Protein AF-A0AAV1I401-F1 (afdb_monomer_lite)

Organism: NCBI:txid1274662

Foldseek 3Di:
DDDDDDDPPPDDPPPPPPVVQPCLPPPQPDQLLRVLQVLCVVQDDGKDWDKDWDDDDPDQTKIKIKIWTFFDCQPVRDGDTDIFIAMDNDPVVRVSVRSVVVVVVCVVSVVDPPNPPPDPPPPDPPQDPVNVVVVVVVVVVVVVVVVVVVPDDDDDDDDDDDDDDDDDDDDDDPPPPPPPPCVPDDPVVNVVVVVVVVVVVVVVVVVVVVVVVVVVVVVCVVVVVD

Sequence (226 aa):
MIPGKATVKRKSPEAASMSRWGQTHRWGAKSNKSMLHEWHQVNGGTPIFVIEDGPPPPASPKFTCHLTIPALDTPHGGYEQISFTAVARAKKAAEHAAAEKALDFLTARGLLPPVVPSSPPTQGPNVSLEEVRLLQQRLRTLTCQLAAGGASRDGSPSANGDLDAPTNGHASMSEEDSDPDVAALGEEDLRKELLKARETNARLRKELHLEQQRRQIAVGALIGSS

Secondary structure (DSSP, 8-state):
-------------TTSSGGGG--TTSSTTS-HHHHHHHHHHHHS---EEEEEEPPPTTSPP-EEEEEEEEEEE-TTS-EEEEEEEEEESSHHHHHHHHHHHHHHHHHHTTSS----------------HHHHHHHHHHHHHHHHHHHHTTS--------------------------S---TTS--HHHHHHHHHHHHHHHHHHHHHHHHHHHHHHHHHHHHHTT-

pLDDT: mean 70.85, std 20.25, range [31.27, 95.69]

InterPro domains:
  IPR014720 Double-stranded RNA-binding domain [PF00035] (33-104)
  IPR014720 Double-stranded RNA-binding domain [PS50137] (31-108)
  IPR014720 Double-stranded RNA-binding domain [SM00358] (32-107)

Structure (mmCIF, N/CA/C/O backbone):
data_AF-A0AAV1I401-F1
#
_entry.id   AF-A0AAV1I401-F1
#
loop_
_atom_site.group_PDB
_atom_site.id
_atom_site.type_symbol
_atom_site.label_atom_id
_atom_site.label_alt_id
_atom_site.label_comp_id
_atom_site.label_asym_id
_atom_site.label_entity_id
_atom_site.label_seq_id
_atom_site.pdbx_PDB_ins_code
_atom_site.Cartn_x
_atom_site.Cartn_y
_atom_site.Cartn_z
_atom_site.occupancy
_atom_site.B_iso_or_equiv
_atom_site.auth_seq_id
_atom_site.auth_comp_id
_atom_site.auth_asym_id
_atom_site.auth_atom_id
_atom_site.pdbx_PDB_model_num
ATOM 1 N N . MET A 1 1 ? -41.319 -43.734 9.241 1.00 39.09 1 MET A N 1
ATOM 2 C CA . MET A 1 1 ? -39.876 -43.432 9.366 1.00 39.09 1 MET A CA 1
ATOM 3 C C . MET A 1 1 ? -39.538 -42.349 8.355 1.00 39.09 1 MET A C 1
ATOM 5 O O . MET A 1 1 ? -39.621 -42.611 7.166 1.00 39.09 1 MET A O 1
ATOM 9 N N . ILE A 1 2 ? -39.263 -41.128 8.813 1.00 41.34 2 ILE A N 1
ATOM 10 C CA . ILE A 1 2 ? -38.884 -39.984 7.969 1.00 41.34 2 ILE A CA 1
ATOM 11 C C . ILE A 1 2 ? -37.594 -39.425 8.585 1.00 41.34 2 ILE A C 1
ATOM 13 O O . ILE A 1 2 ? -37.621 -39.100 9.774 1.00 41.34 2 ILE A O 1
ATOM 17 N N . PRO A 1 3 ? -36.463 -39.362 7.862 1.00 49.00 3 PRO A N 1
ATOM 18 C CA . PRO A 1 3 ? -35.220 -38.862 8.435 1.00 49.00 3 PRO A CA 1
ATOM 19 C C . PRO A 1 3 ? -35.271 -37.337 8.604 1.00 49.00 3 PRO A C 1
ATOM 21 O O . PRO A 1 3 ? -35.714 -36.601 7.719 1.00 49.00 3 PRO A O 1
ATOM 24 N N . GLY A 1 4 ? -34.839 -36.879 9.781 1.00 41.69 4 GLY A N 1
ATOM 25 C CA . GLY A 1 4 ? -34.864 -35.484 10.207 1.00 41.69 4 GLY A CA 1
ATOM 26 C C . GLY A 1 4 ? -33.942 -34.582 9.386 1.00 41.69 4 GLY A C 1
ATOM 27 O O . GLY A 1 4 ? -32.788 -34.912 9.117 1.00 41.69 4 GLY A O 1
ATOM 28 N N . LYS A 1 5 ? -34.455 -33.404 9.018 1.00 43.88 5 LYS A N 1
ATOM 29 C CA . LYS A 1 5 ? -33.678 -32.318 8.414 1.00 43.88 5 LYS A CA 1
ATOM 30 C C . LYS A 1 5 ? -32.787 -31.679 9.481 1.00 43.88 5 LYS A C 1
ATOM 32 O O . LYS A 1 5 ? -33.282 -31.016 10.388 1.00 43.88 5 LYS A O 1
ATOM 37 N N . ALA A 1 6 ? -31.476 -31.865 9.356 1.00 46.59 6 ALA A N 1
ATOM 38 C CA . ALA A 1 6 ? -30.482 -31.141 10.136 1.00 46.59 6 ALA A CA 1
ATOM 39 C C . ALA A 1 6 ? -30.370 -29.698 9.619 1.00 46.59 6 ALA A C 1
ATOM 41 O O . ALA A 1 6 ? -29.870 -29.444 8.522 1.00 46.59 6 ALA A O 1
ATOM 42 N N . THR A 1 7 ? -30.845 -28.741 10.410 1.00 45.94 7 THR A N 1
ATOM 43 C CA . THR A 1 7 ? -30.678 -27.311 10.145 1.00 45.94 7 THR A CA 1
ATOM 44 C C . THR A 1 7 ? -29.235 -26.916 10.459 1.00 45.94 7 THR A C 1
ATOM 46 O O . THR A 1 7 ? -28.883 -26.648 11.607 1.00 45.94 7 THR A O 1
ATOM 49 N N . VAL A 1 8 ? -28.375 -26.890 9.437 1.00 47.09 8 VAL A N 1
ATOM 50 C CA . VAL A 1 8 ? -27.009 -26.358 9.546 1.00 47.09 8 VAL A CA 1
ATOM 51 C C . VAL A 1 8 ? -27.096 -24.839 9.666 1.00 47.09 8 VAL A C 1
ATOM 53 O O . VAL A 1 8 ? -27.252 -24.116 8.683 1.00 47.09 8 VAL A O 1
ATOM 56 N N . LYS A 1 9 ? -27.013 -24.355 10.905 1.00 43.59 9 LYS A N 1
ATOM 57 C CA . LYS A 1 9 ? -26.913 -22.936 11.247 1.00 43.59 9 LYS A CA 1
ATOM 58 C C . LYS A 1 9 ? -25.537 -22.438 10.785 1.00 43.59 9 LYS A C 1
ATOM 60 O O . LYS A 1 9 ? -24.559 -22.529 11.523 1.00 43.59 9 LYS A O 1
ATOM 65 N N . ARG A 1 10 ? -25.438 -21.978 9.530 1.00 47.34 10 ARG A N 1
ATOM 66 C CA . ARG A 1 10 ? -24.229 -21.331 9.000 1.00 47.34 10 ARG A CA 1
ATOM 67 C C . ARG A 1 10 ? -23.992 -20.058 9.805 1.00 47.34 10 ARG A C 1
ATOM 69 O O . ARG A 1 10 ? -24.755 -19.100 9.725 1.00 47.34 10 ARG A O 1
ATOM 76 N N . LYS A 1 11 ? -22.967 -20.098 10.649 1.00 41.81 11 LYS A N 1
ATOM 77 C CA . LYS A 1 11 ? -22.493 -18.966 11.436 1.00 41.81 11 LYS A CA 1
ATOM 78 C C . LYS A 1 11 ? -21.816 -18.006 10.454 1.00 41.81 11 LYS A C 1
ATOM 80 O O . LYS A 1 11 ? -20.762 -18.340 9.922 1.00 41.81 11 LYS A O 1
ATOM 85 N N . SER A 1 12 ? -22.469 -16.883 10.155 1.00 44.62 12 SER A N 1
ATOM 86 C CA . SER A 1 12 ? -21.930 -15.849 9.265 1.00 44.62 12 SER A CA 1
ATOM 87 C C . SER A 1 12 ? -20.587 -15.340 9.822 1.00 44.62 12 SER A C 1
ATOM 89 O O . SER A 1 12 ? -20.552 -14.951 10.993 1.00 44.62 12 SER A O 1
ATOM 91 N N . PRO A 1 13 ? -19.479 -15.352 9.055 1.00 44.91 13 PRO A N 1
ATOM 92 C CA . PRO A 1 13 ? -18.177 -14.848 9.509 1.00 44.91 13 PRO A CA 1
ATOM 93 C C . PRO A 1 13 ? -18.028 -13.316 9.375 1.00 44.91 13 PRO A C 1
ATOM 95 O O . PRO A 1 13 ? -16.940 -12.774 9.557 1.00 44.91 13 PRO A O 1
ATOM 98 N N . GLU A 1 14 ? -19.117 -12.605 9.088 1.00 42.94 14 GLU A N 1
ATOM 99 C CA . GLU A 1 14 ? -19.124 -11.232 8.564 1.00 42.94 14 GLU A CA 1
ATOM 100 C C . GLU A 1 14 ? -18.600 -10.152 9.531 1.00 42.94 14 GLU A C 1
ATOM 102 O O . GLU A 1 14 ? -18.138 -9.102 9.099 1.00 42.94 14 GLU A O 1
ATOM 107 N N . ALA A 1 15 ? -18.579 -10.407 10.841 1.00 38.22 15 ALA A N 1
ATOM 108 C CA . ALA A 1 15 ? -18.190 -9.391 11.825 1.00 38.22 15 ALA A CA 1
ATOM 109 C C . ALA A 1 15 ? -16.703 -9.420 12.237 1.00 38.22 15 ALA A C 1
ATOM 111 O O . ALA A 1 15 ? -16.246 -8.510 12.925 1.00 38.22 15 ALA A O 1
ATOM 112 N N . ALA A 1 16 ? -15.926 -10.438 11.846 1.00 40.41 16 ALA A N 1
ATOM 113 C CA . ALA A 1 16 ? -14.551 -10.609 12.341 1.00 40.41 16 ALA A CA 1
ATOM 114 C C . ALA A 1 16 ? -13.459 -10.007 11.432 1.00 40.41 16 ALA A C 1
ATOM 116 O O . ALA A 1 16 ? -12.313 -9.874 11.865 1.00 40.41 16 ALA A O 1
ATOM 117 N N . SER A 1 17 ? -13.784 -9.636 10.188 1.00 45.16 17 SER A N 1
ATOM 118 C CA . SER A 1 17 ? -12.782 -9.169 9.213 1.00 45.16 17 SER A CA 1
ATOM 119 C C . SER A 1 17 ? -12.458 -7.671 9.333 1.00 45.16 17 SER A C 1
ATOM 121 O O . SER A 1 17 ? -11.317 -7.259 9.126 1.00 45.16 17 SER A O 1
ATOM 123 N N . MET A 1 18 ? -13.415 -6.838 9.764 1.00 40.12 18 MET A N 1
ATOM 124 C CA . MET A 1 18 ? -13.215 -5.379 9.810 1.00 40.12 18 MET A CA 1
ATOM 125 C C . MET A 1 18 ? -12.312 -4.910 10.964 1.00 40.12 18 MET A C 1
ATOM 127 O O . MET A 1 18 ? -11.678 -3.864 10.857 1.00 40.12 18 MET A O 1
ATOM 131 N N . SER A 1 19 ? -12.175 -5.682 12.048 1.00 44.72 19 SER A N 1
ATOM 132 C CA . SER A 1 19 ? -11.374 -5.275 13.219 1.00 44.72 19 SER A CA 1
ATOM 133 C C . SER A 1 19 ? -9.874 -5.574 13.106 1.00 44.72 19 SER A C 1
ATOM 135 O O . SER A 1 19 ? -9.102 -5.116 13.947 1.00 44.72 19 SER A O 1
ATOM 137 N N . ARG A 1 20 ? -9.424 -6.316 12.083 1.00 46.91 20 ARG A N 1
ATOM 138 C CA . ARG A 1 20 ? -7.997 -6.665 11.927 1.00 46.91 20 ARG A CA 1
ATOM 139 C C . ARG A 1 20 ? -7.161 -5.529 11.315 1.00 46.91 20 ARG A C 1
ATOM 141 O O . ARG A 1 20 ? -5.941 -5.534 11.445 1.00 46.91 20 ARG A O 1
ATOM 148 N N . TRP A 1 21 ? -7.806 -4.520 10.726 1.00 48.22 21 TRP A N 1
ATOM 149 C CA . TRP A 1 21 ? -7.144 -3.410 10.026 1.00 48.22 21 TRP A CA 1
ATOM 150 C C . TRP A 1 21 ? -7.003 -2.125 10.856 1.00 48.22 21 TRP A C 1
ATOM 152 O O . TRP A 1 21 ? -6.587 -1.099 10.328 1.00 48.22 21 TRP A O 1
ATOM 162 N N . GLY A 1 22 ? -7.242 -2.175 12.174 1.00 43.41 22 GLY A N 1
ATOM 163 C CA . GLY A 1 22 ? -6.979 -1.063 13.107 1.00 43.41 22 GLY A CA 1
ATOM 164 C C . GLY A 1 22 ? -5.499 -0.651 13.242 1.00 43.41 22 GLY A C 1
ATOM 165 O O . GLY A 1 22 ? -5.152 0.137 14.116 1.00 43.41 22 GLY A O 1
ATOM 166 N N . GLN A 1 23 ? -4.611 -1.172 12.390 1.00 44.69 23 GLN A N 1
ATOM 167 C CA . GLN A 1 23 ? -3.195 -0.820 12.285 1.00 44.69 23 GLN A CA 1
ATOM 168 C C . GLN A 1 23 ? -2.949 0.072 11.055 1.00 44.69 23 GLN A C 1
ATOM 170 O O . GLN A 1 23 ? -2.141 -0.220 10.173 1.00 44.69 23 GLN A O 1
ATOM 175 N N . THR A 1 24 ? -3.635 1.211 11.016 1.00 46.91 24 THR A N 1
ATOM 176 C CA . THR A 1 24 ? -3.549 2.239 9.962 1.00 46.91 24 THR A CA 1
ATOM 177 C C . THR A 1 24 ? -2.187 2.948 9.868 1.00 46.91 24 THR A C 1
ATOM 179 O O . THR A 1 24 ? -1.990 3.782 8.994 1.00 46.91 24 THR A O 1
ATOM 182 N N . HIS A 1 25 ? -1.199 2.591 10.696 1.00 46.12 25 HIS A N 1
ATOM 183 C CA . HIS A 1 25 ? 0.128 3.223 10.700 1.00 46.12 25 HIS A CA 1
ATOM 184 C C . HIS A 1 25 ? 1.232 2.459 9.947 1.00 46.12 25 HIS A C 1
ATOM 186 O O . HIS A 1 25 ? 2.354 2.950 9.870 1.00 46.12 25 HIS A O 1
ATOM 192 N N . ARG A 1 26 ? 0.968 1.273 9.377 1.00 53.00 26 ARG A N 1
ATOM 193 C CA . ARG A 1 26 ? 2.039 0.422 8.801 1.00 53.00 26 ARG A CA 1
ATOM 194 C C . ARG A 1 26 ? 2.272 0.541 7.290 1.00 53.00 26 ARG A C 1
ATOM 196 O O . ARG A 1 26 ? 3.128 -0.169 6.766 1.00 53.00 26 ARG A O 1
ATOM 203 N N . TRP A 1 27 ? 1.518 1.390 6.598 1.00 57.81 27 TRP A N 1
ATOM 204 C CA . TRP A 1 27 ? 1.414 1.365 5.131 1.00 57.81 27 TRP A CA 1
ATOM 205 C C . TRP A 1 27 ? 2.283 2.429 4.452 1.00 57.81 27 TRP A C 1
ATOM 207 O O . TRP A 1 27 ? 2.776 2.189 3.357 1.00 57.81 27 TRP A O 1
ATOM 217 N N . GLY A 1 28 ? 2.565 3.548 5.130 1.00 58.66 28 GLY A N 1
ATOM 218 C CA . GLY A 1 28 ? 3.275 4.695 4.544 1.00 58.66 28 GLY A CA 1
ATOM 219 C C . GLY A 1 28 ? 4.735 4.451 4.131 1.00 58.66 28 GLY A C 1
ATOM 220 O O . GLY A 1 28 ? 5.292 5.265 3.407 1.00 58.66 28 GLY A O 1
ATOM 221 N N . ALA A 1 29 ? 5.356 3.344 4.555 1.00 66.19 29 ALA A N 1
ATOM 222 C CA . ALA A 1 29 ? 6.748 3.010 4.222 1.00 66.19 29 ALA A CA 1
ATOM 223 C C . ALA A 1 29 ? 6.901 1.793 3.285 1.00 66.19 29 ALA A C 1
ATOM 225 O O . ALA A 1 29 ? 8.022 1.414 2.946 1.00 66.19 29 ALA A O 1
ATOM 226 N N . LYS A 1 30 ? 5.802 1.137 2.890 1.00 80.31 30 LYS A N 1
ATOM 227 C CA . LYS A 1 30 ? 5.841 -0.083 2.067 1.00 80.31 30 LYS A CA 1
ATOM 228 C C . LYS A 1 30 ? 5.663 0.270 0.594 1.00 80.31 30 LYS A C 1
ATOM 230 O O . LYS A 1 30 ? 4.903 1.166 0.253 1.00 80.31 30 LYS A O 1
ATOM 235 N N . SER A 1 31 ? 6.340 -0.462 -0.291 1.00 86.69 31 SER A N 1
ATOM 236 C CA . SER A 1 31 ? 6.078 -0.347 -1.729 1.00 86.69 31 SER A CA 1
ATOM 237 C C . SER A 1 31 ? 4.669 -0.847 -2.062 1.00 86.69 31 SER A C 1
ATOM 239 O O . SER A 1 31 ? 4.195 -1.799 -1.435 1.00 86.69 31 SER A O 1
ATOM 241 N N . ASN A 1 32 ? 4.038 -0.279 -3.097 1.00 87.81 32 ASN A N 1
ATOM 242 C CA . ASN A 1 32 ? 2.700 -0.688 -3.556 1.00 87.81 32 ASN A CA 1
ATOM 243 C C . ASN A 1 32 ? 2.614 -2.201 -3.817 1.00 87.81 32 ASN A C 1
ATOM 245 O O . ASN A 1 32 ? 1.632 -2.856 -3.484 1.00 87.81 32 ASN A O 1
ATOM 249 N N . LYS A 1 33 ? 3.693 -2.795 -4.338 1.00 89.31 33 LYS A N 1
ATOM 250 C CA . LYS A 1 33 ? 3.800 -4.245 -4.534 1.00 89.31 33 LYS A CA 1
ATOM 251 C C . LYS A 1 33 ? 3.752 -5.021 -3.212 1.00 89.31 33 LYS A C 1
ATOM 253 O O . LYS A 1 33 ? 3.005 -5.986 -3.101 1.00 89.31 33 LYS A O 1
ATOM 258 N N . SER A 1 34 ? 4.545 -4.610 -2.221 1.00 89.31 34 SER A N 1
ATOM 259 C CA . SER A 1 34 ? 4.586 -5.263 -0.901 1.00 89.31 34 SER A CA 1
ATOM 260 C C . SER A 1 34 ? 3.224 -5.193 -0.210 1.00 89.31 34 SER A C 1
ATOM 262 O O . SER A 1 34 ? 2.714 -6.192 0.290 1.00 89.31 34 SER A O 1
ATOM 264 N N . MET A 1 35 ? 2.598 -4.022 -0.292 1.00 88.50 35 MET A N 1
ATOM 265 C CA . MET A 1 35 ? 1.263 -3.747 0.218 1.00 88.50 35 MET A CA 1
ATOM 266 C C . MET A 1 35 ? 0.195 -4.664 -0.397 1.00 88.50 35 MET A C 1
ATOM 268 O O . MET A 1 35 ? -0.600 -5.269 0.321 1.00 88.50 35 MET A O 1
ATOM 272 N N . LEU A 1 36 ? 0.218 -4.821 -1.724 1.00 90.19 36 LEU A N 1
ATOM 273 C CA . LEU A 1 36 ? -0.693 -5.704 -2.449 1.00 90.19 36 LEU A CA 1
ATOM 274 C C . LEU A 1 36 ? -0.512 -7.177 -2.034 1.00 90.19 36 LEU A C 1
ATOM 276 O O . LEU A 1 36 ? -1.492 -7.885 -1.806 1.00 90.19 36 LEU A O 1
ATOM 280 N N . HIS A 1 37 ? 0.735 -7.642 -1.908 1.00 90.38 37 HIS A N 1
ATOM 281 C CA . HIS A 1 37 ? 1.026 -9.011 -1.475 1.00 90.38 37 HIS A CA 1
ATOM 282 C C . HIS A 1 37 ? 0.560 -9.284 -0.043 1.00 90.38 37 HIS A C 1
ATOM 284 O O . HIS A 1 37 ? -0.036 -10.329 0.203 1.00 90.38 37 HIS A O 1
ATOM 290 N N . GLU A 1 38 ? 0.795 -8.359 0.888 1.00 89.81 38 GLU A N 1
ATOM 291 C CA . GLU A 1 38 ? 0.345 -8.484 2.278 1.00 89.81 38 GLU A CA 1
ATOM 292 C C . GLU A 1 38 ? -1.181 -8.556 2.367 1.00 89.81 38 GLU A C 1
ATOM 294 O O . GLU A 1 38 ? -1.723 -9.405 3.075 1.00 89.81 38 GLU A O 1
ATOM 299 N N . TRP A 1 39 ? -1.886 -7.724 1.598 1.00 87.69 39 TRP A N 1
ATOM 300 C CA . TRP A 1 39 ? -3.343 -7.767 1.550 1.00 87.69 39 TRP A CA 1
ATOM 301 C C . TRP A 1 39 ? -3.863 -9.118 1.034 1.00 87.69 39 TRP A C 1
ATOM 303 O O . TRP A 1 39 ? -4.769 -9.702 1.631 1.00 87.69 39 TRP A O 1
ATOM 313 N N . HIS A 1 40 ? -3.252 -9.668 -0.017 1.00 88.25 40 HIS A N 1
ATOM 314 C CA . HIS A 1 40 ? -3.608 -10.993 -0.535 1.00 88.25 40 HIS A CA 1
ATOM 315 C C . HIS A 1 40 ? -3.210 -12.148 0.384 1.00 88.25 40 HIS A C 1
ATOM 317 O O . HIS A 1 40 ? -3.918 -13.148 0.448 1.00 88.25 40 HIS A O 1
ATOM 323 N N . GLN A 1 41 ? -2.125 -12.014 1.145 1.00 88.19 41 GLN A N 1
ATOM 324 C CA . GLN A 1 41 ? -1.735 -13.014 2.136 1.00 88.19 41 GLN A CA 1
ATOM 325 C C . GLN A 1 41 ? -2.800 -13.169 3.232 1.00 88.19 41 GLN A C 1
ATOM 327 O O . GLN A 1 41 ? -2.989 -14.266 3.755 1.00 88.19 41 GLN A O 1
ATOM 332 N N . VAL A 1 42 ? -3.511 -12.086 3.562 1.00 85.25 42 VAL A N 1
ATOM 333 C CA . VAL A 1 42 ? -4.595 -12.092 4.554 1.00 85.25 42 VAL A CA 1
ATOM 334 C C . VAL A 1 42 ? -5.923 -12.561 3.954 1.00 85.25 42 VAL A C 1
ATOM 336 O O . VAL A 1 42 ? -6.628 -13.337 4.595 1.00 85.25 42 VAL A O 1
ATOM 339 N N . ASN A 1 43 ? -6.268 -12.105 2.747 1.00 81.25 43 ASN A N 1
ATOM 340 C CA . ASN A 1 43 ? -7.578 -12.367 2.130 1.00 81.25 43 ASN A CA 1
ATOM 341 C C . ASN A 1 43 ? -7.618 -13.618 1.240 1.00 81.25 43 ASN A C 1
ATOM 343 O O . ASN A 1 43 ? -8.681 -14.012 0.767 1.00 81.25 43 ASN A O 1
ATOM 347 N N . GLY A 1 44 ? -6.471 -14.261 1.037 1.00 80.50 44 GLY A N 1
ATOM 348 C CA . GLY A 1 44 ? -6.326 -15.392 0.139 1.00 80.50 44 GLY A CA 1
ATOM 349 C C . GLY A 1 44 ? -6.005 -14.968 -1.295 1.00 80.50 44 GLY A C 1
ATOM 350 O O . GLY A 1 44 ? -6.331 -13.875 -1.769 1.00 80.50 44 GLY A O 1
ATOM 351 N N . GLY A 1 45 ? -5.337 -15.881 -1.996 1.00 84.94 45 GLY A N 1
ATOM 352 C CA . GLY A 1 45 ? -4.880 -15.683 -3.365 1.00 84.94 45 GLY A CA 1
ATOM 353 C C . GLY A 1 45 ? -3.447 -15.164 -3.468 1.00 84.94 45 GLY A C 1
ATOM 354 O O . GLY A 1 45 ? -2.785 -14.832 -2.487 1.00 84.94 45 GLY A O 1
ATOM 355 N N . THR A 1 46 ? -2.929 -15.143 -4.691 1.00 88.81 46 THR A N 1
ATOM 356 C CA . THR A 1 46 ? -1.606 -14.603 -4.999 1.00 88.81 46 THR A CA 1
ATOM 357 C C . THR A 1 46 ? -1.723 -13.736 -6.246 1.00 88.81 46 THR A C 1
ATOM 359 O O . THR A 1 46 ? -2.179 -14.241 -7.273 1.00 88.81 46 THR A O 1
ATOM 362 N N . PRO A 1 47 ? -1.352 -12.447 -6.177 1.00 92.00 47 PRO A N 1
ATOM 363 C CA . PRO A 1 47 ? -1.353 -11.592 -7.352 1.00 92.00 47 PRO A CA 1
ATOM 364 C C . PRO A 1 47 ? -0.281 -12.078 -8.332 1.00 92.00 47 PRO A C 1
ATOM 366 O O . PRO A 1 47 ? 0.866 -12.315 -7.945 1.00 92.00 47 PRO A O 1
ATOM 369 N N . ILE A 1 48 ? -0.657 -12.232 -9.600 1.00 93.81 48 ILE A N 1
ATOM 370 C CA . ILE A 1 48 ? 0.233 -12.711 -10.663 1.00 93.81 48 ILE A CA 1
ATOM 371 C C . ILE A 1 48 ? 0.642 -11.518 -11.518 1.00 93.81 48 ILE A C 1
ATOM 373 O O . ILE A 1 48 ? -0.215 -10.840 -12.080 1.00 93.81 48 ILE A O 1
ATOM 377 N N . PHE A 1 49 ? 1.947 -1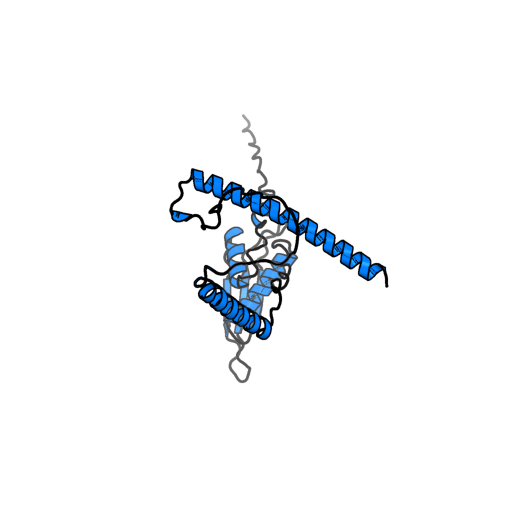1.281 -11.634 1.00 94.19 49 PHE A N 1
ATOM 378 C CA . PHE A 1 49 ? 2.517 -10.247 -12.495 1.00 94.19 49 PHE A CA 1
ATOM 379 C C . PHE A 1 49 ? 3.126 -10.904 -13.733 1.00 94.19 49 PHE A C 1
ATOM 381 O O . PHE A 1 49 ? 4.050 -11.707 -13.616 1.00 94.19 49 PHE A O 1
ATOM 388 N N . VAL A 1 50 ? 2.635 -10.541 -14.914 1.00 95.69 50 VAL A N 1
ATOM 389 C CA . VAL A 1 50 ? 3.200 -10.936 -16.209 1.00 95.69 50 VAL A CA 1
ATOM 390 C C . VAL A 1 50 ? 3.776 -9.688 -16.860 1.00 95.69 50 VAL A C 1
ATOM 392 O O . VAL A 1 50 ? 3.105 -8.660 -16.920 1.00 95.69 50 VAL A O 1
ATOM 395 N N . ILE A 1 51 ? 5.034 -9.743 -17.294 1.00 94.38 51 ILE A N 1
ATOM 396 C CA . ILE A 1 51 ? 5.720 -8.606 -17.914 1.00 94.38 51 ILE A CA 1
ATOM 397 C C . ILE A 1 51 ? 6.048 -8.970 -19.348 1.00 94.38 51 ILE A C 1
ATOM 399 O O . ILE A 1 51 ? 6.744 -9.951 -19.597 1.00 94.38 51 ILE A O 1
ATOM 403 N N . GLU A 1 52 ? 5.582 -8.136 -20.262 1.00 93.19 52 GLU A N 1
ATOM 404 C CA . GLU A 1 52 ? 5.856 -8.235 -21.682 1.00 93.19 52 GLU A CA 1
ATOM 405 C C . GLU A 1 52 ? 6.788 -7.099 -22.095 1.00 93.19 52 GLU A C 1
ATOM 407 O O . GLU A 1 52 ? 6.614 -5.932 -21.710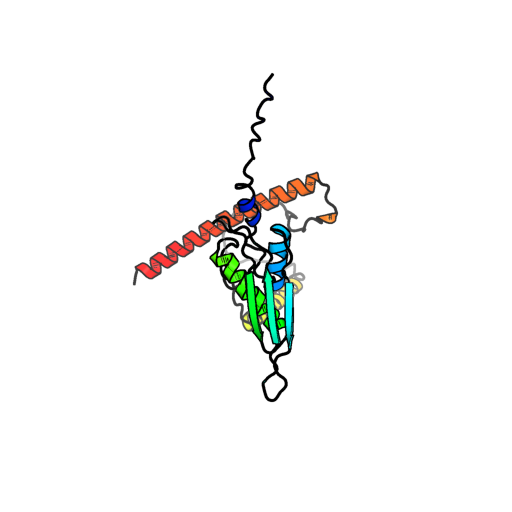 1.00 93.19 52 GLU A O 1
ATOM 412 N N . ASP A 1 53 ? 7.810 -7.454 -22.866 1.00 89.00 53 ASP A N 1
ATOM 413 C CA . ASP A 1 53 ? 8.686 -6.475 -23.484 1.00 89.00 53 ASP A CA 1
ATOM 414 C C . ASP A 1 53 ? 7.920 -5.818 -24.645 1.00 89.00 53 ASP A C 1
ATOM 416 O O . ASP A 1 53 ? 7.272 -6.480 -25.456 1.00 89.00 53 ASP A O 1
ATOM 420 N N . GLY A 1 54 ? 7.935 -4.487 -24.685 1.00 77.06 54 GLY A N 1
ATOM 421 C CA . GLY A 1 54 ? 7.257 -3.706 -25.711 1.00 77.06 54 GLY A CA 1
ATOM 422 C C . GLY A 1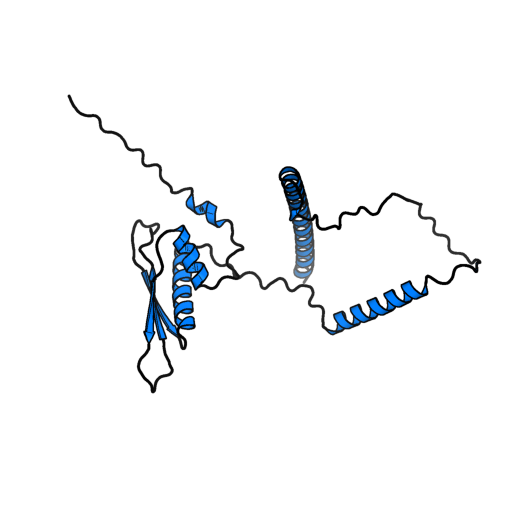 54 ? 7.887 -3.882 -27.096 1.00 77.06 54 GLY A C 1
ATOM 423 O O . GLY A 1 54 ? 8.940 -4.508 -27.234 1.00 77.06 54 GLY A O 1
ATOM 424 N N . PRO A 1 55 ? 7.263 -3.306 -28.140 1.00 76.12 55 PRO A N 1
ATOM 425 C CA . PRO A 1 55 ? 7.730 -3.460 -29.511 1.00 76.12 55 PRO A CA 1
ATOM 426 C C . PRO A 1 55 ? 9.205 -3.046 -29.648 1.00 76.12 55 PRO A C 1
ATOM 428 O O . PRO A 1 55 ? 9.617 -2.062 -29.020 1.00 76.12 55 PRO A O 1
ATOM 431 N N . PRO A 1 56 ? 9.996 -3.772 -30.462 1.00 64.94 56 PRO A N 1
ATOM 432 C CA . PRO A 1 56 ? 11.407 -3.467 -30.659 1.00 64.94 56 PRO A CA 1
ATOM 433 C C . PRO A 1 56 ? 11.599 -2.035 -31.207 1.00 64.94 56 PRO A C 1
ATOM 435 O O . PRO A 1 56 ? 10.683 -1.480 -31.824 1.00 64.94 56 PRO A O 1
ATOM 438 N N .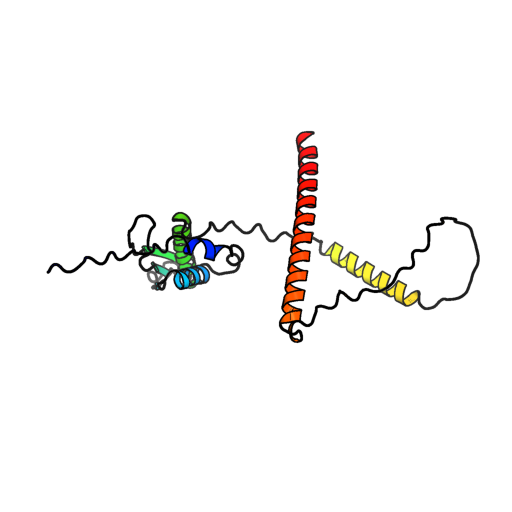 PRO A 1 57 ? 12.765 -1.405 -30.959 1.00 69.81 57 PRO A N 1
ATOM 439 C CA . PRO A 1 57 ? 13.029 -0.006 -31.321 1.00 69.81 57 PRO A CA 1
ATOM 440 C C . PRO A 1 57 ? 12.763 0.273 -32.816 1.00 69.81 57 PRO A C 1
ATOM 442 O O . PRO A 1 57 ? 12.968 -0.623 -33.636 1.00 69.81 57 PRO A O 1
ATOM 445 N N . PRO A 1 58 ? 12.285 1.484 -33.195 1.00 63.62 58 PRO A N 1
ATOM 446 C CA . PRO A 1 58 ? 12.766 2.802 -32.736 1.00 63.62 58 PRO A CA 1
ATOM 447 C C . PRO A 1 58 ? 12.011 3.451 -31.561 1.00 63.62 58 PRO A C 1
ATOM 449 O O . PRO A 1 58 ? 12.358 4.557 -31.147 1.00 63.62 58 PRO A O 1
ATOM 452 N N . ALA A 1 59 ? 10.978 2.809 -31.012 1.00 64.19 59 ALA A N 1
ATOM 453 C CA . ALA A 1 59 ? 10.265 3.338 -29.851 1.00 64.19 59 ALA A CA 1
ATOM 454 C C . ALA A 1 59 ? 11.115 3.259 -28.567 1.00 64.19 59 ALA A C 1
ATOM 456 O O . ALA A 1 59 ? 11.917 2.344 -28.390 1.00 64.19 59 ALA A O 1
ATOM 457 N N . SER A 1 60 ? 10.914 4.214 -27.646 1.00 66.69 60 SER A N 1
ATOM 458 C CA . SER A 1 60 ? 11.492 4.159 -26.295 1.00 66.69 60 SER A CA 1
ATOM 459 C C . SER A 1 60 ? 11.188 2.804 -25.642 1.00 66.69 60 SER A C 1
ATOM 461 O O . SER A 1 60 ? 10.073 2.313 -25.839 1.00 66.69 60 SER A O 1
ATOM 463 N N . PRO A 1 61 ? 12.109 2.223 -24.844 1.00 66.88 61 PRO A N 1
ATOM 464 C CA . PRO A 1 61 ? 11.863 0.951 -24.178 1.00 66.88 61 PRO A CA 1
ATOM 465 C C . PRO A 1 61 ? 10.576 1.060 -23.362 1.00 66.88 61 PRO A C 1
ATOM 467 O O . PRO A 1 61 ? 10.421 1.960 -22.531 1.00 66.88 61 PRO A O 1
ATOM 470 N N . LYS A 1 62 ? 9.627 0.179 -23.666 1.00 83.00 62 LYS A N 1
ATOM 471 C CA . LYS A 1 62 ? 8.334 0.073 -23.000 1.00 83.00 62 LYS A CA 1
ATOM 472 C C . LYS A 1 62 ? 8.240 -1.335 -22.448 1.00 83.00 62 LYS A C 1
ATOM 474 O O . LYS A 1 62 ? 8.540 -2.288 -23.150 1.00 83.00 62 LYS A O 1
ATOM 479 N N . PHE A 1 63 ? 7.830 -1.445 -21.200 1.00 90.69 63 PHE A N 1
ATOM 480 C CA . PHE A 1 63 ? 7.467 -2.698 -20.567 1.00 90.69 63 PHE A CA 1
ATOM 481 C C . PHE A 1 63 ? 5.999 -2.601 -20.210 1.00 90.69 63 PHE A C 1
ATOM 483 O O . PHE A 1 63 ? 5.576 -1.605 -19.613 1.00 90.69 63 PHE A O 1
ATOM 490 N N . THR A 1 64 ? 5.246 -3.623 -20.578 1.00 91.81 64 THR A N 1
ATOM 491 C CA . THR A 1 64 ? 3.841 -3.753 -20.216 1.00 91.81 64 THR A CA 1
ATOM 492 C C . THR A 1 64 ? 3.750 -4.770 -19.095 1.00 91.81 64 THR A C 1
ATOM 494 O O . THR A 1 64 ? 4.278 -5.869 -19.207 1.00 91.81 64 THR A O 1
ATOM 497 N N . CYS A 1 65 ? 3.121 -4.400 -17.987 1.00 94.94 65 CYS A N 1
ATOM 498 C CA . CYS A 1 65 ? 2.839 -5.309 -16.891 1.00 94.94 65 CYS A CA 1
ATOM 499 C C . CYS A 1 65 ? 1.337 -5.579 -16.833 1.00 94.94 65 CYS A C 1
ATOM 501 O O . CYS A 1 65 ? 0.542 -4.643 -16.719 1.00 94.94 65 CYS A O 1
ATOM 503 N N . HIS A 1 66 ? 0.980 -6.858 -16.889 1.00 94.69 66 HIS A N 1
ATOM 504 C CA . HIS A 1 66 ? -0.354 -7.385 -16.654 1.00 94.69 66 HIS A CA 1
ATOM 505 C C . HIS A 1 66 ? -0.392 -7.999 -15.254 1.00 94.69 66 HIS A C 1
ATOM 507 O O . HIS A 1 66 ? 0.231 -9.025 -14.985 1.00 94.69 66 HIS A O 1
ATOM 513 N N . LEU A 1 67 ? -1.109 -7.348 -14.347 1.00 94.81 67 LEU A N 1
ATOM 514 C CA . LEU A 1 67 ? -1.365 -7.820 -12.995 1.00 94.81 67 LEU A CA 1
ATOM 515 C C . LEU A 1 67 ? -2.735 -8.487 -12.956 1.00 94.81 67 LEU A C 1
ATOM 517 O O . LEU A 1 67 ? -3.733 -7.844 -13.257 1.00 94.81 67 LEU A O 1
ATOM 521 N N . THR A 1 68 ? -2.794 -9.745 -12.540 1.00 93.69 68 THR A N 1
ATOM 522 C CA . THR A 1 68 ? -4.048 -10.479 -12.356 1.00 93.69 68 THR A CA 1
ATOM 523 C C . THR A 1 68 ? -4.278 -10.764 -10.883 1.00 93.69 68 THR A C 1
ATOM 525 O O . THR A 1 68 ? -3.435 -11.375 -10.220 1.00 93.69 68 THR A O 1
ATOM 528 N N . ILE A 1 69 ? -5.434 -10.334 -10.385 1.00 89.50 69 ILE A N 1
ATOM 529 C CA . ILE A 1 69 ? -5.890 -10.582 -9.025 1.00 89.50 69 ILE A CA 1
ATOM 530 C C . ILE A 1 69 ? -6.899 -11.740 -9.041 1.00 89.50 69 ILE A C 1
ATOM 532 O O . ILE A 1 69 ? -7.890 -11.662 -9.776 1.00 89.50 69 ILE A O 1
ATOM 536 N N . PRO A 1 70 ? -6.660 -12.823 -8.273 1.00 82.31 70 PRO A N 1
ATOM 537 C CA . PRO A 1 70 ? -7.617 -13.918 -8.147 1.00 82.31 70 PRO A CA 1
ATOM 538 C C . PRO A 1 70 ? -8.934 -13.424 -7.548 1.00 82.31 70 PRO A C 1
ATOM 540 O O . PRO A 1 70 ? -8.952 -12.435 -6.819 1.00 82.31 70 PRO A O 1
ATOM 543 N N . ALA A 1 71 ? -10.022 -14.117 -7.887 1.00 76.94 71 ALA A N 1
ATOM 544 C CA . ALA A 1 71 ? -11.372 -13.642 -7.635 1.00 76.94 71 ALA A CA 1
ATOM 545 C C . ALA A 1 71 ? -11.595 -13.231 -6.176 1.00 76.94 71 ALA A C 1
ATOM 547 O O . ALA A 1 71 ? -11.394 -14.017 -5.249 1.00 76.94 71 ALA A O 1
ATOM 548 N N . LEU A 1 72 ? -12.020 -11.983 -6.010 1.00 71.81 72 LEU A N 1
ATOM 549 C CA . LEU A 1 72 ? -12.322 -11.395 -4.716 1.00 71.81 72 LEU A CA 1
ATOM 550 C C . LEU A 1 72 ? -13.811 -11.493 -4.446 1.00 71.81 72 LEU A C 1
ATOM 552 O O . LEU A 1 72 ? -14.617 -11.294 -5.353 1.00 71.81 72 LEU A O 1
ATOM 556 N N . ASP A 1 73 ? -14.154 -11.777 -3.194 1.00 68.69 73 ASP A N 1
ATOM 557 C CA . ASP A 1 73 ? -15.535 -11.716 -2.740 1.00 68.69 73 ASP A CA 1
ATOM 558 C C . ASP A 1 73 ? -15.946 -10.244 -2.687 1.00 68.69 73 ASP A C 1
ATOM 560 O O . ASP A 1 73 ? -15.488 -9.466 -1.843 1.00 68.69 73 ASP A O 1
ATOM 564 N N . THR A 1 74 ? -16.722 -9.819 -3.679 1.00 66.19 74 THR A N 1
ATOM 565 C CA . THR A 1 74 ? -17.252 -8.460 -3.701 1.00 66.19 74 THR A CA 1
ATOM 566 C C . THR A 1 74 ? -18.468 -8.381 -2.779 1.00 66.19 74 THR A C 1
ATOM 568 O O . THR A 1 74 ? -19.258 -9.322 -2.721 1.00 66.19 74 THR A O 1
ATOM 571 N N . PRO A 1 75 ? -18.724 -7.232 -2.126 1.00 61.12 75 PRO A N 1
ATOM 572 C CA . PRO A 1 75 ? -19.905 -7.045 -1.272 1.00 61.12 75 PRO A CA 1
ATOM 573 C C . PRO A 1 75 ? -21.246 -7.167 -2.024 1.00 61.12 75 PRO A C 1
ATOM 575 O O . PRO A 1 75 ? -22.310 -7.008 -1.435 1.00 61.12 75 PRO A O 1
ATOM 578 N N . HIS A 1 76 ? -21.219 -7.406 -3.337 1.00 62.03 76 HIS A N 1
ATOM 579 C CA . HIS A 1 76 ? -22.391 -7.652 -4.176 1.00 62.03 76 HIS A CA 1
ATOM 580 C C . HIS A 1 76 ? -22.533 -9.133 -4.574 1.00 62.03 76 HIS A C 1
ATOM 582 O O . HIS A 1 76 ? -23.371 -9.456 -5.410 1.00 62.03 76 HIS A O 1
ATOM 588 N N . GLY A 1 77 ? -21.757 -10.036 -3.961 1.00 54.34 77 GLY A N 1
ATOM 589 C CA . GLY A 1 77 ? -21.914 -11.487 -4.097 1.00 54.34 77 GLY A CA 1
ATOM 590 C C . GLY A 1 77 ? -21.367 -12.075 -5.400 1.00 54.34 77 GLY A C 1
ATOM 591 O O . GLY A 1 77 ? -21.871 -13.099 -5.860 1.00 54.34 77 GLY A O 1
ATOM 592 N N . GLY A 1 78 ? -20.364 -11.434 -6.009 1.00 61.19 78 GLY A N 1
ATOM 593 C CA . GLY A 1 78 ? -19.718 -11.894 -7.240 1.00 61.19 78 GLY A CA 1
ATOM 594 C C . GLY A 1 78 ? -18.220 -12.149 -7.071 1.00 61.19 78 GLY A C 1
ATOM 595 O O . GLY A 1 78 ? -17.535 -11.392 -6.382 1.00 61.19 78 GLY A O 1
ATOM 596 N N . TYR A 1 79 ? -17.729 -13.187 -7.756 1.00 63.88 79 TYR A N 1
ATOM 597 C CA . TYR A 1 79 ? -16.311 -13.495 -7.944 1.00 63.88 79 TYR A CA 1
ATOM 598 C C . TYR A 1 79 ? -15.858 -12.936 -9.292 1.00 63.88 79 TYR A C 1
ATOM 600 O O . TYR A 1 79 ? -16.052 -13.573 -10.326 1.00 63.88 79 TYR A O 1
ATOM 608 N N . GLU A 1 80 ? -15.257 -11.751 -9.293 1.00 69.81 80 GLU A N 1
ATOM 609 C CA . GLU A 1 80 ? -14.644 -11.197 -10.502 1.00 69.81 80 GLU A CA 1
ATOM 610 C C . GLU A 1 80 ? -13.127 -11.346 -10.413 1.00 69.81 80 GLU A C 1
ATOM 612 O O . GLU A 1 80 ? -12.491 -10.882 -9.465 1.00 69.81 80 GLU A O 1
ATOM 617 N N . GLN A 1 81 ? -12.546 -12.029 -11.400 1.00 78.31 81 GLN A N 1
ATOM 618 C CA . GLN A 1 81 ? -11.111 -11.972 -11.645 1.00 78.31 81 GLN A CA 1
ATOM 619 C C . GLN A 1 81 ? -10.806 -10.627 -12.297 1.00 78.31 81 GLN A C 1
ATOM 621 O O . GLN A 1 81 ? -11.408 -10.279 -13.313 1.00 78.31 81 GLN A O 1
ATOM 626 N N . ILE A 1 82 ? -9.874 -9.874 -11.718 1.00 87.19 82 ILE A N 1
ATOM 627 C CA . ILE A 1 82 ? -9.612 -8.500 -12.148 1.00 87.19 82 ILE A CA 1
ATOM 628 C C . ILE A 1 82 ? -8.181 -8.400 -12.639 1.00 87.19 82 ILE A C 1
ATOM 630 O O . ILE A 1 82 ? -7.236 -8.758 -11.934 1.00 87.19 82 ILE A O 1
ATOM 634 N N . SER A 1 83 ? -8.029 -7.915 -13.867 1.00 90.81 83 SER A N 1
ATOM 635 C CA . SER A 1 83 ? -6.735 -7.701 -14.498 1.00 90.81 83 SER A CA 1
ATOM 636 C C . SER A 1 83 ? -6.455 -6.212 -14.675 1.00 90.81 83 SER A C 1
ATOM 638 O O . SER A 1 83 ? -7.269 -5.483 -15.242 1.00 90.81 83 SER A O 1
ATOM 640 N N . PHE A 1 84 ? -5.272 -5.775 -14.261 1.00 92.94 84 PHE A N 1
ATOM 641 C CA . PHE A 1 84 ? -4.779 -4.413 -14.411 1.00 92.94 84 PHE A CA 1
ATOM 642 C C . PHE A 1 84 ? -3.597 -4.409 -15.367 1.00 92.94 84 PHE A C 1
ATOM 644 O O . PHE A 1 84 ? -2.691 -5.226 -15.248 1.00 92.94 84 PHE A O 1
ATOM 651 N N . THR A 1 85 ? -3.589 -3.466 -16.306 1.00 93.69 85 THR A N 1
ATOM 652 C CA . THR A 1 85 ? -2.478 -3.307 -17.251 1.00 93.69 85 THR A CA 1
ATOM 653 C C . THR A 1 85 ? -1.835 -1.936 -17.073 1.00 93.69 85 THR A C 1
ATOM 655 O O . THR A 1 85 ? -2.529 -0.912 -17.009 1.00 93.69 85 THR A O 1
ATOM 658 N N . ALA A 1 86 ? -0.507 -1.897 -16.989 1.00 92.81 86 ALA A N 1
ATOM 659 C CA . ALA A 1 86 ? 0.267 -0.662 -16.916 1.00 92.81 86 ALA A CA 1
ATOM 660 C C . ALA A 1 86 ? 1.511 -0.730 -17.803 1.00 92.81 86 ALA A C 1
ATOM 662 O O . ALA A 1 86 ? 2.111 -1.787 -17.966 1.00 92.81 86 ALA A O 1
ATOM 663 N N . VAL A 1 87 ? 1.903 0.414 -18.363 1.00 91.00 87 VAL A N 1
ATOM 664 C CA . VAL A 1 87 ? 3.062 0.531 -19.255 1.00 91.00 87 VAL A CA 1
ATOM 665 C C . VAL A 1 87 ? 4.052 1.514 -18.650 1.00 91.00 87 VAL A C 1
ATOM 667 O O . VAL A 1 87 ? 3.664 2.608 -18.244 1.00 91.00 87 VAL A O 1
ATOM 670 N N . ALA A 1 88 ? 5.333 1.152 -18.611 1.00 91.25 88 ALA A N 1
ATOM 671 C CA . ALA A 1 88 ? 6.391 2.039 -18.135 1.00 91.25 88 ALA A CA 1
ATOM 672 C C . ALA A 1 88 ? 7.712 1.827 -18.881 1.00 91.25 88 ALA A C 1
ATOM 674 O O . ALA A 1 88 ? 7.877 0.877 -19.640 1.00 91.25 88 ALA A O 1
ATOM 675 N N . ARG A 1 89 ? 8.687 2.708 -18.629 1.00 89.69 89 ARG A N 1
ATOM 676 C CA . ARG A 1 89 ? 10.031 2.629 -19.233 1.00 89.69 89 ARG A CA 1
ATOM 677 C C . ARG A 1 89 ? 10.952 1.586 -18.591 1.00 89.69 89 ARG A C 1
ATOM 679 O O . ARG A 1 89 ? 12.020 1.313 -19.121 1.00 89.69 89 ARG A O 1
ATOM 686 N N . ALA A 1 90 ? 10.557 1.018 -17.452 1.00 91.38 90 ALA A N 1
ATOM 687 C CA . ALA A 1 90 ? 11.306 -0.008 -16.730 1.00 91.38 90 ALA A CA 1
ATOM 688 C C . ALA A 1 90 ? 10.358 -1.089 -16.197 1.00 91.38 90 ALA A C 1
ATOM 690 O O . ALA A 1 90 ? 9.254 -0.759 -15.760 1.00 91.38 90 ALA A O 1
ATOM 691 N N . LYS A 1 91 ? 10.812 -2.352 -16.152 1.00 91.75 91 LYS A N 1
ATOM 692 C CA . LYS A 1 91 ? 10.035 -3.501 -15.634 1.00 91.75 91 LYS A CA 1
ATOM 693 C C . LYS A 1 91 ? 9.446 -3.216 -14.247 1.00 91.75 91 LYS A C 1
ATOM 695 O O . LYS A 1 91 ? 8.237 -3.268 -14.056 1.00 91.75 91 LYS A O 1
ATOM 700 N N . LYS A 1 92 ? 10.293 -2.759 -13.318 1.00 91.94 92 LYS A N 1
ATOM 701 C CA . LYS A 1 92 ? 9.895 -2.398 -11.946 1.00 91.94 92 LYS A CA 1
ATOM 702 C C . LYS A 1 92 ? 8.870 -1.258 -11.891 1.00 91.94 92 LYS A C 1
ATOM 704 O O . LYS A 1 92 ? 7.989 -1.270 -11.039 1.00 91.94 92 LYS A O 1
ATOM 709 N N . ALA A 1 93 ? 8.984 -0.271 -12.779 1.00 90.56 93 ALA A N 1
ATOM 710 C CA . ALA A 1 93 ? 8.039 0.842 -12.832 1.00 90.56 93 ALA A CA 1
ATOM 711 C C . ALA A 1 93 ? 6.672 0.391 -13.372 1.00 90.56 93 ALA A C 1
ATOM 713 O O . ALA A 1 93 ? 5.647 0.840 -12.869 1.00 90.56 93 ALA A O 1
ATOM 714 N N . ALA A 1 94 ? 6.653 -0.531 -14.340 1.00 92.12 94 ALA A N 1
ATOM 715 C CA . ALA A 1 94 ? 5.419 -1.103 -14.874 1.00 92.12 94 ALA A CA 1
ATOM 716 C C . ALA A 1 94 ? 4.704 -1.949 -13.809 1.00 92.12 94 ALA A C 1
ATOM 718 O O . ALA A 1 94 ? 3.501 -1.793 -13.620 1.00 92.12 94 ALA A O 1
ATOM 719 N N . GLU A 1 95 ? 5.450 -2.765 -13.053 1.00 94.31 95 GLU A N 1
ATOM 720 C CA . GLU A 1 95 ? 4.916 -3.502 -11.897 1.00 94.31 95 GLU A CA 1
ATOM 721 C C . GLU A 1 95 ? 4.320 -2.564 -10.844 1.00 94.31 95 GLU A C 1
ATOM 723 O O . GLU A 1 95 ? 3.214 -2.795 -10.359 1.00 94.31 95 GLU A O 1
ATOM 728 N N . HIS A 1 96 ? 5.047 -1.500 -10.486 1.00 92.38 96 HIS A N 1
ATOM 729 C CA . HIS A 1 96 ? 4.593 -0.551 -9.474 1.00 92.38 96 HIS A CA 1
ATOM 730 C C . HIS A 1 96 ? 3.306 0.159 -9.899 1.00 92.38 96 HIS A C 1
ATOM 732 O O . HIS A 1 96 ? 2.373 0.248 -9.108 1.00 92.38 96 HIS A O 1
ATOM 738 N N . ALA A 1 97 ? 3.238 0.605 -11.155 1.00 92.00 97 ALA A N 1
ATOM 739 C CA . ALA A 1 97 ? 2.058 1.253 -11.717 1.00 92.00 97 ALA A CA 1
ATOM 740 C C . ALA A 1 97 ? 0.861 0.292 -11.839 1.00 92.00 97 ALA A C 1
ATOM 742 O O . ALA A 1 97 ? -0.282 0.700 -11.652 1.00 92.00 97 ALA A O 1
ATOM 743 N N . ALA A 1 98 ? 1.095 -0.992 -12.134 1.00 94.06 98 ALA A N 1
ATOM 744 C CA . ALA A 1 98 ? 0.032 -1.997 -12.132 1.00 94.06 98 ALA A CA 1
ATOM 745 C C . ALA A 1 98 ? -0.496 -2.249 -10.708 1.00 94.06 98 ALA A C 1
ATOM 747 O O . ALA A 1 98 ? -1.708 -2.287 -10.503 1.00 94.06 98 ALA A O 1
ATOM 748 N N . ALA A 1 99 ? 0.403 -2.361 -9.723 1.00 93.38 99 ALA A N 1
ATOM 749 C CA . ALA A 1 99 ? 0.045 -2.528 -8.315 1.00 93.38 99 ALA A CA 1
ATOM 750 C C . ALA A 1 99 ? -0.706 -1.312 -7.748 1.00 93.38 99 ALA A C 1
ATOM 752 O O . ALA A 1 99 ? -1.634 -1.484 -6.968 1.00 93.38 99 ALA A O 1
ATOM 753 N N . GLU A 1 100 ? -0.343 -0.098 -8.161 1.00 92.19 100 GLU A N 1
ATOM 754 C CA . GLU A 1 100 ? -1.042 1.139 -7.790 1.00 92.19 100 GLU A CA 1
ATOM 755 C C . GLU A 1 100 ? -2.507 1.116 -8.243 1.00 92.19 100 GLU A C 1
ATOM 757 O O . GLU A 1 100 ? -3.401 1.224 -7.410 1.00 92.19 100 GLU A O 1
ATOM 762 N N . LYS A 1 101 ? -2.767 0.816 -9.525 1.00 92.94 101 LYS A N 1
ATOM 763 C CA . LYS A 1 101 ? -4.139 0.685 -10.051 1.00 92.94 101 LYS A CA 1
ATOM 764 C C . LYS A 1 101 ? -4.969 -0.360 -9.305 1.00 92.94 101 LYS A C 1
ATOM 766 O O . LYS A 1 101 ? -6.169 -0.181 -9.108 1.00 92.94 101 LYS A O 1
ATOM 771 N N . ALA A 1 102 ? -4.337 -1.464 -8.914 1.00 91.75 102 ALA A N 1
ATOM 772 C CA . ALA A 1 102 ? -4.984 -2.498 -8.123 1.00 91.75 102 ALA A CA 1
ATOM 773 C C . ALA A 1 102 ? -5.354 -2.013 -6.715 1.00 91.75 102 ALA A C 1
ATOM 775 O O . ALA A 1 102 ? -6.469 -2.253 -6.259 1.00 91.75 102 ALA A O 1
ATOM 776 N N . LEU A 1 103 ? -4.446 -1.315 -6.032 1.00 90.06 103 LEU A N 1
ATOM 777 C CA . LEU A 1 103 ? -4.709 -0.749 -4.707 1.00 90.06 103 LEU A CA 1
ATOM 778 C C . LEU A 1 103 ? -5.791 0.334 -4.754 1.00 90.06 103 LEU A C 1
ATOM 780 O O . LEU A 1 103 ? -6.658 0.355 -3.881 1.00 90.06 103 LEU A O 1
ATOM 784 N N . ASP A 1 104 ? -5.794 1.175 -5.788 1.00 89.31 104 ASP A N 1
ATOM 785 C CA . ASP A 1 104 ? -6.848 2.167 -6.014 1.00 89.31 104 ASP A CA 1
ATOM 786 C C . ASP A 1 104 ? -8.208 1.490 -6.183 1.00 89.31 104 ASP A C 1
ATOM 788 O O . ASP A 1 104 ? -9.192 1.900 -5.570 1.00 89.31 104 ASP A O 1
ATOM 792 N N . PHE A 1 105 ? -8.261 0.399 -6.954 1.00 88.69 105 PHE A N 1
ATOM 793 C CA . PHE A 1 105 ? -9.479 -0.388 -7.118 1.00 88.69 105 PHE A CA 1
ATOM 794 C C . PHE A 1 105 ? -9.962 -0.989 -5.789 1.00 88.69 105 PHE A C 1
ATOM 796 O O . PHE A 1 105 ? -11.146 -0.895 -5.459 1.00 88.69 105 PHE A O 1
ATOM 803 N N . LEU A 1 106 ? -9.057 -1.580 -5.004 1.00 87.12 106 LEU A N 1
ATOM 804 C CA . LEU A 1 106 ? -9.380 -2.134 -3.685 1.00 87.12 106 LEU A CA 1
ATOM 805 C C . LEU A 1 106 ? -9.888 -1.049 -2.725 1.00 87.12 106 LEU A C 1
ATOM 807 O O . LEU A 1 106 ? -10.854 -1.268 -1.992 1.00 87.12 106 LEU A O 1
ATOM 811 N N . THR A 1 107 ? -9.283 0.135 -2.768 1.00 86.94 107 THR A N 1
ATOM 812 C CA . THR A 1 107 ? -9.684 1.295 -1.963 1.00 86.94 107 THR A CA 1
ATOM 813 C C . THR A 1 107 ? -11.059 1.809 -2.389 1.00 86.94 107 THR A C 1
ATOM 815 O O . THR A 1 107 ? -11.925 2.022 -1.544 1.00 86.94 107 THR A O 1
ATOM 818 N N . ALA A 1 108 ? -11.314 1.925 -3.696 1.00 83.88 108 ALA A N 1
ATOM 819 C CA . ALA A 1 108 ? -12.604 2.350 -4.242 1.00 83.88 108 ALA A CA 1
ATOM 820 C C . ALA A 1 108 ? -13.749 1.384 -3.891 1.00 83.88 108 ALA A C 1
ATOM 822 O O . ALA A 1 108 ? -14.898 1.799 -3.764 1.00 83.88 108 ALA A O 1
ATOM 823 N N . ARG A 1 109 ? -13.442 0.095 -3.699 1.00 83.25 109 ARG A N 1
ATOM 824 C CA . ARG A 1 109 ? -14.397 -0.923 -3.232 1.00 83.25 109 ARG A CA 1
ATOM 825 C C . ARG A 1 109 ? -14.546 -0.975 -1.706 1.00 83.25 109 ARG A C 1
ATOM 827 O O . ARG A 1 109 ? -15.320 -1.791 -1.215 1.00 83.25 109 ARG A O 1
ATOM 834 N N . GLY A 1 110 ? -13.816 -0.142 -0.961 1.00 82.31 110 GLY A N 1
ATOM 835 C CA . GLY A 1 110 ? -13.819 -0.142 0.505 1.00 82.31 110 GLY A CA 1
ATOM 836 C C . GLY A 1 110 ? -13.145 -1.369 1.130 1.00 82.31 110 GLY A C 1
ATOM 837 O O . GLY A 1 110 ? -13.342 -1.635 2.312 1.00 82.31 110 GLY A O 1
ATOM 838 N N . LEU A 1 111 ? -12.362 -2.124 0.350 1.00 82.69 111 LEU A N 1
ATOM 839 C CA . LEU A 1 111 ? -11.613 -3.298 0.818 1.00 82.69 111 LEU A CA 1
ATOM 840 C C . LEU A 1 111 ? -10.293 -2.918 1.501 1.00 82.69 111 LEU A C 1
ATOM 842 O O . LEU A 1 111 ? -9.708 -3.721 2.232 1.00 82.69 111 LEU A O 1
ATOM 846 N N . LEU A 1 112 ? -9.824 -1.697 1.247 1.00 80.62 112 LEU A N 1
ATOM 847 C CA . LEU A 1 112 ? -8.704 -1.064 1.925 1.00 80.62 112 LEU A CA 1
ATOM 848 C C . LEU A 1 112 ? -9.170 0.253 2.553 1.00 80.62 112 LEU A C 1
ATOM 850 O O . LEU A 1 112 ? -9.983 0.959 1.948 1.00 80.62 112 LEU A O 1
ATOM 854 N N . PRO A 1 113 ? -8.663 0.614 3.747 1.00 73.12 113 PRO A N 1
ATOM 855 C CA . PRO A 1 113 ? -8.860 1.958 4.265 1.00 73.12 113 PRO A CA 1
ATOM 856 C C . PRO A 1 113 ? -8.236 2.964 3.286 1.00 73.12 113 PRO A C 1
ATOM 858 O O . PRO A 1 113 ? -7.179 2.668 2.719 1.00 73.12 113 PRO A O 1
ATOM 861 N N . PRO A 1 114 ? -8.846 4.147 3.089 1.00 64.75 114 PRO A N 1
ATOM 862 C CA . PRO A 1 114 ? -8.244 5.175 2.258 1.00 64.75 114 PRO A CA 1
ATOM 863 C C . PRO A 1 114 ? -6.846 5.461 2.795 1.00 64.75 114 PRO A C 1
ATOM 865 O O . PRO A 1 114 ? -6.673 5.722 3.990 1.00 64.75 114 PRO A O 1
ATOM 868 N N . VAL A 1 115 ? -5.847 5.380 1.914 1.00 62.06 115 VAL A N 1
ATOM 869 C CA . VAL A 1 115 ? -4.495 5.835 2.223 1.00 62.06 115 VAL A CA 1
ATOM 870 C C . VAL A 1 115 ? -4.600 7.342 2.384 1.00 62.06 115 VAL A C 1
ATOM 872 O O . VAL A 1 115 ? -4.491 8.102 1.426 1.00 62.06 115 VAL A O 1
ATOM 875 N N . VAL A 1 116 ? -4.895 7.785 3.605 1.00 56.31 116 VAL A N 1
ATOM 876 C CA . VAL A 1 116 ? -4.748 9.187 3.965 1.00 56.31 116 VAL A CA 1
ATOM 877 C C . VAL A 1 116 ? -3.270 9.465 3.729 1.00 56.31 116 VAL A C 1
ATOM 879 O O . VAL A 1 116 ? -2.453 8.748 4.323 1.00 56.31 116 VAL A O 1
ATOM 882 N N . PRO A 1 117 ? -2.895 10.407 2.842 1.00 52.72 117 PRO A N 1
ATOM 883 C CA . PRO A 1 117 ? -1.502 10.779 2.708 1.00 52.72 117 PRO A CA 1
ATOM 884 C C . PRO A 1 117 ? -1.054 11.120 4.118 1.00 52.72 117 PRO A C 1
ATOM 886 O O . PRO A 1 117 ? -1.628 12.007 4.753 1.00 52.72 117 PRO A O 1
ATOM 889 N N . SER A 1 118 ? -0.119 10.328 4.652 1.00 47.44 118 SER A N 1
ATOM 890 C CA . SER A 1 118 ? 0.493 10.638 5.930 1.00 47.44 118 SER A CA 1
ATOM 891 C C . SER A 1 118 ? 0.918 12.085 5.801 1.00 47.44 118 SER A C 1
ATOM 893 O O . SER A 1 118 ? 1.693 12.400 4.892 1.00 47.44 118 SER A O 1
ATOM 895 N N . SER A 1 119 ? 0.339 12.959 6.628 1.00 48.19 119 SER A N 1
ATOM 896 C CA . SER A 1 119 ? 0.788 14.339 6.750 1.00 48.19 119 SER A CA 1
ATOM 897 C C . SER A 1 119 ? 2.313 14.318 6.680 1.00 48.19 119 SER A C 1
ATOM 899 O O . SER A 1 119 ? 2.896 13.441 7.339 1.00 48.19 119 SER A O 1
ATOM 901 N N . PRO A 1 120 ? 2.944 15.177 5.850 1.00 49.75 120 PRO A N 1
ATOM 902 C CA . PRO A 1 120 ? 4.396 15.187 5.715 1.00 49.75 120 PRO A CA 1
ATOM 903 C C . PRO A 1 120 ? 4.987 15.111 7.120 1.00 49.75 120 PRO A C 1
ATOM 905 O O . PRO A 1 120 ? 4.402 15.733 8.016 1.00 49.75 120 PRO A O 1
ATOM 908 N N . PRO A 1 121 ? 6.038 14.291 7.335 1.00 47.78 121 PRO A N 1
ATOM 909 C CA . PRO A 1 121 ? 6.578 14.056 8.669 1.00 47.78 121 PRO A CA 1
ATOM 910 C C . PRO A 1 121 ? 6.674 15.412 9.334 1.00 47.78 121 PRO A C 1
ATOM 912 O O . PRO A 1 121 ? 7.274 16.302 8.729 1.00 47.78 121 PRO A O 1
ATOM 915 N N . THR A 1 122 ? 5.975 15.592 10.464 1.00 48.56 122 THR A N 1
ATOM 916 C CA . THR A 1 122 ? 5.970 16.844 11.217 1.00 48.56 122 THR A CA 1
ATOM 917 C C . THR A 1 122 ? 7.409 17.300 11.235 1.00 48.56 122 THR A C 1
ATOM 919 O O . THR A 1 122 ? 8.241 16.627 11.848 1.00 48.56 122 THR A O 1
ATOM 922 N N . GLN A 1 123 ? 7.721 18.335 10.447 1.00 45.84 123 GLN A N 1
ATOM 923 C CA . GLN A 1 123 ? 9.058 18.882 10.428 1.00 45.84 123 GLN A CA 1
ATOM 924 C C . GLN A 1 123 ? 9.290 19.218 11.892 1.00 45.84 123 GLN A C 1
ATOM 926 O O . GLN A 1 123 ? 8.573 20.043 12.465 1.00 45.84 123 GLN A O 1
ATOM 931 N N . GLY A 1 124 ? 10.235 18.514 12.522 1.00 52.47 124 GLY A N 1
ATOM 932 C CA . GLY A 1 124 ? 10.823 19.012 13.753 1.00 52.47 124 GLY A CA 1
ATOM 933 C C . GLY A 1 124 ? 11.196 20.477 13.520 1.00 52.47 124 GLY A C 1
ATOM 934 O O . GLY A 1 124 ? 11.346 20.868 12.354 1.00 52.47 124 GLY A O 1
ATOM 935 N N . PRO A 1 125 ? 11.282 21.301 14.579 1.00 54.38 125 PRO A N 1
ATOM 936 C CA . PRO A 1 125 ? 11.613 22.715 14.424 1.00 54.38 125 PRO A CA 1
ATOM 937 C C . PRO A 1 125 ? 12.734 22.825 13.396 1.00 54.38 125 PRO A C 1
ATOM 939 O O . PRO A 1 125 ? 13.718 22.091 13.486 1.00 54.38 125 PRO A O 1
ATOM 942 N N . ASN A 1 126 ? 12.488 23.594 12.337 1.00 51.56 126 ASN A N 1
ATOM 943 C CA . ASN A 1 126 ? 13.369 23.695 11.183 1.00 51.56 126 ASN A CA 1
ATOM 944 C C . ASN A 1 126 ? 14.594 24.492 11.642 1.00 51.56 126 ASN A C 1
ATOM 946 O O . ASN A 1 126 ? 14.688 25.690 11.401 1.00 51.56 126 ASN A O 1
ATOM 950 N N . VAL A 1 127 ? 15.444 23.844 12.444 1.00 60.69 127 VAL A N 1
ATOM 951 C CA . VAL A 1 127 ? 16.635 24.443 13.028 1.00 60.69 127 VAL A CA 1
ATOM 952 C C . VAL A 1 127 ? 17.591 24.630 11.869 1.00 60.69 127 VAL A C 1
ATOM 954 O O . VAL A 1 127 ? 18.052 23.663 11.256 1.00 60.69 127 VAL A O 1
ATOM 957 N N . SER A 1 128 ? 17.840 25.885 11.525 1.00 75.25 128 SER A N 1
ATOM 958 C CA . SER A 1 128 ? 18.761 26.216 10.449 1.00 75.25 128 SER A CA 1
ATOM 959 C C . SER A 1 128 ? 20.162 25.685 10.781 1.00 75.25 128 SER A C 1
ATOM 961 O O . SER A 1 128 ? 20.557 25.589 11.945 1.00 75.25 128 SER A O 1
ATOM 963 N N . LEU A 1 129 ? 20.956 25.349 9.759 1.00 75.75 129 LEU A N 1
ATOM 964 C CA . LEU A 1 129 ? 22.345 24.901 9.945 1.00 75.75 129 LEU A CA 1
ATOM 965 C C . LEU A 1 129 ? 23.165 25.904 10.788 1.00 75.75 129 LEU A C 1
ATOM 967 O O . LEU A 1 129 ? 24.055 25.510 11.540 1.00 75.75 129 LEU A O 1
ATOM 971 N N . GLU A 1 130 ? 22.841 27.195 10.680 1.00 78.69 130 GLU A N 1
ATOM 972 C CA . GLU A 1 130 ? 23.437 28.270 11.477 1.00 78.69 130 GLU A CA 1
ATOM 973 C C . GLU A 1 130 ? 23.051 28.197 12.958 1.00 78.69 130 GLU A C 1
ATOM 975 O O . GLU A 1 130 ? 23.918 28.306 13.824 1.00 78.69 130 GLU A O 1
ATOM 980 N N . GLU A 1 131 ? 21.789 27.917 13.281 1.00 80.00 131 GLU A N 1
ATOM 981 C CA . GLU A 1 131 ? 21.370 27.712 14.671 1.00 80.00 131 GLU A CA 1
ATOM 982 C C . GLU A 1 131 ? 22.055 26.494 15.296 1.00 80.00 131 GLU A C 1
ATOM 984 O O . GLU A 1 131 ? 22.500 26.574 16.439 1.00 80.00 131 GLU A O 1
ATOM 989 N N . VAL A 1 132 ? 22.232 25.397 14.547 1.00 85.44 132 VAL A N 1
ATOM 990 C CA . VAL A 1 132 ? 22.977 24.217 15.027 1.00 85.44 132 VAL A CA 1
ATOM 991 C C . VAL A 1 132 ? 24.436 24.569 15.331 1.00 85.44 132 VAL A C 1
ATOM 993 O O . VAL A 1 132 ? 24.974 24.149 16.360 1.00 85.44 132 VAL A O 1
ATOM 996 N N . ARG A 1 133 ? 25.083 25.371 14.476 1.00 85.69 133 ARG A N 1
ATOM 997 C CA . ARG A 1 133 ? 26.456 25.848 14.705 1.00 85.69 133 ARG A CA 1
ATOM 998 C C . ARG A 1 133 ? 26.546 26.749 15.930 1.00 85.69 133 ARG A C 1
ATOM 1000 O O . ARG A 1 133 ? 27.450 26.568 16.747 1.00 85.69 133 ARG A O 1
ATOM 1007 N N . LEU A 1 134 ? 25.595 27.667 16.090 1.00 91.31 134 LEU A N 1
ATOM 1008 C CA . LEU A 1 134 ? 25.532 28.571 17.235 1.00 91.31 134 LEU A CA 1
ATOM 1009 C C . LEU A 1 134 ? 25.298 27.806 18.546 1.00 91.31 134 LEU A C 1
ATOM 1011 O O . LEU A 1 134 ? 25.960 28.077 19.550 1.00 91.31 134 LEU A O 1
ATOM 1015 N N . LEU A 1 135 ? 24.402 26.816 18.531 1.00 89.06 135 LEU A N 1
ATOM 1016 C CA . LEU A 1 135 ? 24.149 25.915 19.657 1.00 89.06 135 LEU A CA 1
ATOM 1017 C C . LEU A 1 135 ? 25.400 25.111 20.017 1.00 89.06 135 LEU A C 1
ATOM 1019 O O . LEU A 1 135 ? 25.781 25.092 21.186 1.00 89.06 135 LEU A O 1
ATOM 1023 N N . GLN A 1 136 ? 26.093 24.526 19.035 1.00 90.12 136 GLN A N 1
ATOM 1024 C CA . GLN A 1 136 ? 27.357 23.823 19.276 1.00 90.12 136 GLN A CA 1
ATOM 1025 C C . GLN A 1 136 ? 28.442 24.741 19.847 1.00 90.12 136 GLN A C 1
ATOM 1027 O O . GLN A 1 136 ? 29.195 24.320 20.726 1.00 90.12 136 GLN A O 1
ATOM 1032 N N . GLN A 1 137 ? 28.540 25.983 19.370 1.00 91.69 137 GLN A N 1
ATOM 1033 C CA . GLN A 1 137 ? 29.515 26.945 19.878 1.00 91.69 137 GLN A CA 1
ATOM 1034 C C . GLN A 1 137 ? 29.218 27.319 21.334 1.00 91.69 137 GLN A C 1
ATOM 1036 O O . GLN A 1 137 ? 30.124 27.271 22.165 1.00 91.69 137 GLN A O 1
ATOM 1041 N N . ARG A 1 138 ? 27.952 27.607 21.668 1.00 91.19 138 ARG A N 1
ATOM 1042 C CA . ARG A 1 138 ? 27.527 27.887 23.049 1.00 91.19 138 ARG A CA 1
ATOM 1043 C C . ARG A 1 138 ? 27.799 26.712 23.979 1.00 91.19 138 ARG A C 1
ATOM 1045 O O . ARG A 1 138 ? 28.304 26.925 25.077 1.00 91.19 138 ARG A O 1
ATOM 1052 N N . LEU A 1 139 ? 27.524 25.490 23.525 1.00 91.75 139 LEU A N 1
ATOM 1053 C CA . LEU A 1 139 ? 27.813 24.273 24.283 1.00 91.75 139 LEU A CA 1
ATOM 1054 C C . LEU A 1 139 ? 29.304 24.168 24.610 1.00 91.75 139 LEU A C 1
ATOM 1056 O O . LEU A 1 139 ? 29.646 24.027 25.777 1.00 91.75 139 LEU A O 1
ATOM 1060 N N . ARG A 1 140 ? 30.195 24.351 23.624 1.00 88.50 140 ARG A N 1
ATOM 1061 C CA . ARG A 1 140 ? 31.650 24.352 23.871 1.00 88.50 140 ARG A CA 1
ATOM 1062 C C . ARG A 1 140 ? 32.065 25.427 24.871 1.00 88.50 140 ARG A C 1
ATOM 1064 O O . ARG A 1 140 ? 32.861 25.148 25.760 1.00 88.50 140 ARG A O 1
ATOM 1071 N N . THR A 1 141 ? 31.530 26.641 24.745 1.00 85.69 141 THR A N 1
ATOM 1072 C CA . THR A 1 141 ? 31.839 27.737 25.673 1.00 85.69 141 THR A CA 1
ATOM 1073 C C . THR A 1 141 ? 31.412 27.402 27.101 1.00 85.69 141 THR A C 1
ATOM 1075 O O . THR A 1 141 ? 32.202 27.592 28.022 1.00 85.69 141 THR A O 1
ATOM 1078 N N . LEU A 1 142 ? 30.208 26.859 27.290 1.00 82.81 142 LEU A N 1
ATOM 1079 C CA . LEU A 1 142 ? 29.714 26.449 28.605 1.00 82.81 142 LEU A CA 1
ATOM 1080 C C . LEU A 1 142 ? 30.522 25.283 29.181 1.00 82.81 142 LEU A C 1
ATOM 1082 O O . LEU A 1 142 ? 30.874 25.315 30.356 1.00 82.81 142 LEU A O 1
ATOM 1086 N N . THR A 1 143 ? 30.891 24.295 28.362 1.00 86.38 143 THR A N 1
ATOM 1087 C CA . THR A 1 143 ? 31.767 23.194 28.785 1.00 86.38 143 THR A CA 1
ATOM 1088 C C . THR A 1 143 ? 33.128 23.713 29.253 1.00 86.38 143 THR A C 1
ATOM 1090 O O . THR A 1 143 ? 33.611 23.290 30.300 1.00 86.38 143 THR A O 1
ATOM 1093 N N . CYS A 1 144 ? 33.727 24.672 28.538 1.00 76.56 144 CYS A N 1
ATOM 1094 C CA . CYS A 1 144 ? 34.983 25.297 28.960 1.00 76.56 144 CYS A CA 1
ATOM 1095 C C . CYS A 1 144 ? 34.829 26.114 30.252 1.00 76.56 144 CYS A C 1
ATOM 1097 O O . CYS A 1 144 ? 35.716 26.072 31.099 1.00 76.56 144 CYS A O 1
ATOM 1099 N N . GLN A 1 145 ? 33.720 26.839 30.431 1.00 75.75 145 GLN A N 1
ATOM 1100 C CA . GLN A 1 145 ? 33.461 27.610 31.655 1.00 75.75 145 GLN A CA 1
ATOM 1101 C C . GLN A 1 145 ? 33.235 26.708 32.871 1.00 75.75 145 GLN A C 1
ATOM 1103 O O . GLN A 1 145 ? 33.756 26.997 33.944 1.00 75.75 145 GLN A O 1
ATOM 1108 N N . LEU A 1 146 ? 32.525 25.591 32.703 1.00 75.25 146 LEU A N 1
ATOM 1109 C CA . LEU A 1 146 ? 32.348 24.588 33.755 1.00 75.25 146 LEU A CA 1
ATOM 1110 C C . LEU A 1 146 ? 33.672 23.897 34.108 1.00 75.25 146 LEU A C 1
ATOM 1112 O O . LEU A 1 146 ? 33.952 23.685 35.284 1.00 75.25 146 LEU A O 1
ATOM 1116 N N . ALA A 1 147 ? 34.517 23.608 33.114 1.00 71.06 147 ALA A N 1
ATOM 1117 C CA . ALA A 1 147 ? 35.851 23.054 33.346 1.00 71.06 147 ALA A CA 1
ATOM 1118 C C . ALA A 1 147 ? 36.797 24.054 34.042 1.00 71.06 147 ALA A C 1
ATOM 1120 O O . ALA A 1 147 ? 37.617 23.652 34.864 1.00 71.06 147 ALA A O 1
ATOM 1121 N N . ALA A 1 148 ? 36.672 25.353 33.752 1.00 63.31 148 ALA A N 1
ATOM 1122 C CA . ALA A 1 148 ? 37.480 26.408 34.368 1.00 63.31 148 ALA A CA 1
ATOM 1123 C C . ALA A 1 148 ? 36.970 26.837 35.761 1.00 63.31 148 ALA A C 1
ATOM 1125 O O . ALA A 1 148 ? 37.762 27.242 36.608 1.00 63.31 148 ALA A O 1
ATOM 1126 N N . GLY A 1 149 ? 35.666 26.718 36.029 1.00 54.91 149 GLY A N 1
ATOM 1127 C CA . GLY A 1 149 ? 35.038 27.084 37.305 1.00 54.91 149 GLY A CA 1
ATOM 1128 C C . GLY A 1 149 ? 35.296 26.110 38.462 1.00 54.91 149 GLY A C 1
ATOM 1129 O O . GLY A 1 149 ? 34.941 26.409 39.598 1.00 54.91 149 GLY A O 1
ATOM 1130 N N . GLY A 1 150 ? 35.938 24.963 38.207 1.00 50.28 150 GLY A N 1
ATOM 1131 C CA . GLY A 1 150 ? 36.319 23.981 39.233 1.00 50.28 150 GLY A CA 1
ATOM 1132 C C . GLY A 1 150 ? 37.598 24.316 40.012 1.00 50.28 150 GLY A C 1
ATOM 1133 O O . GLY A 1 150 ? 37.962 23.574 40.921 1.00 50.28 150 GLY A O 1
ATOM 1134 N N . ALA A 1 151 ? 38.287 25.411 39.676 1.00 48.44 151 ALA A N 1
ATOM 1135 C CA . ALA A 1 151 ? 39.593 25.753 40.232 1.00 48.44 151 ALA A CA 1
ATOM 1136 C C . ALA A 1 151 ? 39.654 27.200 40.743 1.00 48.44 151 ALA A C 1
ATOM 1138 O O . ALA A 1 151 ? 40.541 27.950 40.355 1.00 48.44 151 ALA A O 1
ATOM 1139 N N . SER A 1 152 ? 38.721 27.619 41.600 1.00 40.47 152 SER A N 1
ATOM 1140 C CA . SER A 1 152 ? 38.941 28.736 42.538 1.00 40.47 152 SER A CA 1
ATOM 1141 C C . SER A 1 152 ? 37.909 28.695 43.667 1.00 40.47 152 SER A C 1
ATOM 1143 O O . SER A 1 152 ? 36.821 29.257 43.566 1.00 40.47 152 SER A O 1
ATOM 1145 N N . ARG A 1 153 ? 38.261 28.001 44.755 1.00 48.62 153 ARG A N 1
ATOM 1146 C CA . ARG A 1 153 ? 37.777 28.335 46.100 1.00 48.62 153 ARG A CA 1
ATOM 1147 C C . ARG A 1 153 ? 38.721 29.382 46.694 1.00 48.62 153 ARG A C 1
ATOM 1149 O O . ARG A 1 153 ? 39.920 29.329 46.446 1.00 48.62 153 ARG A O 1
ATOM 1156 N N . ASP A 1 154 ? 38.115 30.234 47.512 1.00 41.88 154 ASP A N 1
ATOM 1157 C CA . ASP A 1 154 ? 38.680 31.165 48.496 1.00 41.88 154 ASP A CA 1
ATOM 1158 C C . ASP A 1 154 ? 38.939 32.613 48.052 1.00 41.88 154 ASP A C 1
ATOM 1160 O O . ASP A 1 154 ? 39.915 32.942 47.385 1.00 41.88 154 ASP A O 1
ATOM 1164 N N . GLY A 1 155 ? 38.051 33.499 48.530 1.00 31.27 155 GLY A N 1
ATOM 1165 C CA . GLY A 1 155 ? 38.233 34.951 48.512 1.00 31.27 155 GLY A CA 1
ATOM 1166 C C . GLY A 1 155 ? 36.943 35.774 48.656 1.00 31.27 155 GLY A C 1
ATOM 1167 O O . GLY A 1 155 ? 36.608 36.529 47.753 1.00 31.27 155 GLY A O 1
ATOM 1168 N N . SER A 1 156 ? 36.206 35.642 49.767 1.00 36.69 156 SER A N 1
ATOM 1169 C CA . SER A 1 156 ? 35.163 36.611 50.202 1.00 36.69 156 SER A CA 1
ATOM 1170 C C . SER A 1 156 ? 35.764 38.025 50.440 1.00 36.69 156 SER A C 1
ATOM 1172 O O . SER A 1 156 ? 36.980 38.075 50.634 1.00 36.69 156 SER A O 1
ATOM 1174 N N . PRO A 1 157 ? 35.003 39.157 50.545 1.00 48.16 157 PRO A N 1
ATOM 1175 C CA . PRO A 1 157 ? 33.577 39.254 50.917 1.00 48.16 157 PRO A CA 1
ATOM 1176 C C . PRO A 1 157 ? 32.698 40.335 50.217 1.00 48.16 157 PRO A C 1
ATOM 1178 O O . PRO A 1 157 ? 33.174 41.250 49.560 1.00 48.16 157 PRO A O 1
ATOM 1181 N N . SER A 1 158 ? 31.387 40.229 50.485 1.00 34.88 158 SER A N 1
ATOM 1182 C CA . SER A 1 158 ? 30.359 41.284 50.635 1.00 34.88 158 SER A CA 1
ATOM 1183 C C . SER A 1 158 ? 30.179 42.396 49.590 1.00 34.88 158 SER A C 1
ATOM 1185 O O . SER A 1 158 ? 30.938 43.357 49.567 1.00 34.88 158 SER A O 1
ATOM 1187 N N . ALA A 1 159 ? 29.000 42.405 48.950 1.00 35.94 159 ALA A N 1
ATOM 1188 C CA . ALA A 1 159 ? 28.053 43.528 49.053 1.00 35.94 159 ALA A CA 1
ATOM 1189 C C . ALA A 1 159 ? 26.641 43.126 48.569 1.00 35.94 159 ALA A C 1
ATOM 1191 O O . ALA A 1 159 ? 26.430 42.901 47.385 1.00 35.94 159 ALA A O 1
ATOM 1192 N N . ASN A 1 160 ? 25.706 43.081 49.523 1.00 39.03 160 ASN A N 1
ATOM 1193 C CA . ASN A 1 160 ? 24.287 43.458 49.441 1.00 39.03 160 ASN A CA 1
ATOM 1194 C C . ASN A 1 160 ? 23.427 42.965 48.264 1.00 39.03 160 ASN A C 1
ATOM 1196 O O . ASN A 1 160 ? 23.542 43.450 47.143 1.00 39.03 160 ASN A O 1
ATOM 1200 N N . GLY A 1 161 ? 22.426 42.139 48.576 1.00 34.34 161 GLY A N 1
ATOM 1201 C CA . GLY A 1 161 ? 21.339 41.854 47.642 1.00 34.34 161 GLY A CA 1
ATOM 1202 C C . GLY A 1 161 ? 20.406 40.752 48.111 1.00 34.34 161 GLY A C 1
ATOM 1203 O O . GLY A 1 161 ? 20.315 39.715 47.473 1.00 34.34 161 GLY A O 1
ATOM 1204 N N . ASP A 1 162 ? 19.786 41.001 49.254 1.00 38.50 162 ASP A N 1
ATOM 1205 C CA . ASP A 1 162 ? 18.637 40.317 49.840 1.00 38.50 162 ASP A CA 1
ATOM 1206 C C . ASP A 1 162 ? 17.633 39.772 48.799 1.00 38.50 162 ASP A C 1
ATOM 1208 O O . ASP A 1 162 ? 17.117 40.534 47.983 1.00 38.50 162 ASP A O 1
ATOM 1212 N N . LEU A 1 163 ? 17.375 38.461 48.834 1.00 38.56 163 LEU A N 1
ATOM 1213 C CA . LEU A 1 163 ? 16.163 37.802 48.333 1.00 38.56 163 LEU A CA 1
ATOM 1214 C C . LEU A 1 163 ? 16.090 36.416 48.992 1.00 38.56 163 LEU A C 1
ATOM 1216 O O . LEU A 1 163 ? 16.579 35.415 48.464 1.00 38.56 163 LEU A O 1
ATOM 1220 N N . ASP A 1 164 ? 15.488 36.384 50.178 1.00 41.56 164 ASP A N 1
ATOM 1221 C CA . ASP A 1 164 ? 15.002 35.166 50.818 1.00 41.56 164 ASP A CA 1
ATOM 1222 C C . ASP A 1 164 ? 14.015 34.434 49.892 1.00 41.56 164 ASP A C 1
ATOM 1224 O O . ASP A 1 164 ? 12.924 34.922 49.587 1.00 41.56 164 ASP A O 1
ATOM 1228 N N . ALA A 1 165 ? 14.376 33.220 49.482 1.00 39.28 165 ALA A N 1
ATOM 1229 C CA . ALA A 1 165 ? 13.431 32.210 49.027 1.00 39.28 165 ALA A CA 1
ATOM 1230 C C . ALA A 1 165 ? 13.861 30.854 49.614 1.00 39.28 165 ALA A C 1
ATOM 1232 O O . ALA A 1 165 ? 15.039 30.497 49.541 1.00 39.28 165 ALA A O 1
ATOM 1233 N N . PRO A 1 166 ? 12.940 30.114 50.254 1.00 45.25 166 PRO A N 1
ATOM 1234 C CA . PRO A 1 166 ? 13.286 29.085 51.220 1.00 45.25 166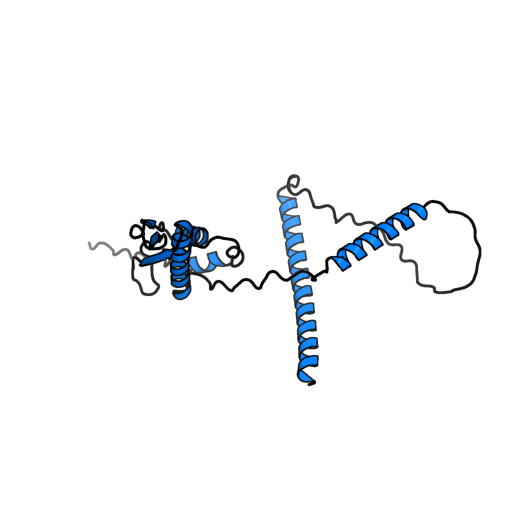 PRO A CA 1
ATOM 1235 C C . PRO A 1 166 ? 13.925 27.852 50.581 1.00 45.25 166 PRO A C 1
ATOM 1237 O O . PRO A 1 166 ? 13.459 27.319 49.574 1.00 45.25 166 PRO A O 1
ATOM 1240 N N . THR A 1 167 ? 14.951 27.358 51.273 1.00 42.47 167 THR A N 1
ATOM 1241 C CA . THR A 1 167 ? 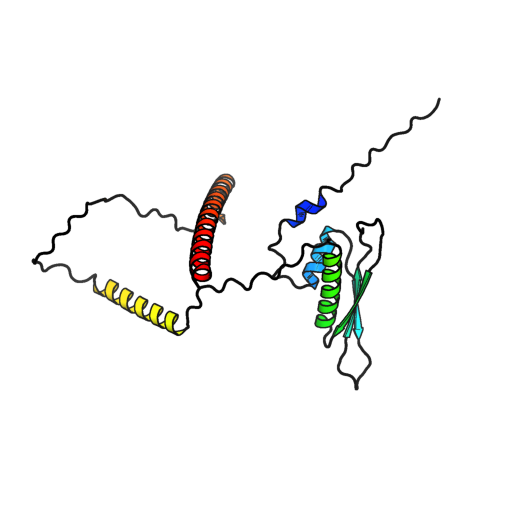15.429 25.976 51.266 1.00 42.47 167 THR A CA 1
ATOM 1242 C C . THR A 1 167 ? 14.267 24.989 51.177 1.00 42.47 167 THR A C 1
ATOM 1244 O O . THR A 1 167 ? 13.562 24.757 52.153 1.00 42.47 167 THR A O 1
ATOM 1247 N N . ASN A 1 168 ? 14.139 24.342 50.022 1.00 37.22 168 ASN A N 1
ATOM 1248 C CA . ASN A 1 168 ? 13.627 22.983 49.929 1.00 37.22 168 ASN A CA 1
ATOM 1249 C C . ASN A 1 168 ? 14.739 22.122 49.334 1.00 37.22 168 ASN A C 1
ATOM 1251 O O . ASN A 1 168 ? 14.799 21.853 48.136 1.00 37.22 168 ASN A O 1
ATOM 1255 N N . GLY A 1 169 ? 15.646 21.696 50.212 1.00 38.22 169 GLY A N 1
ATOM 1256 C CA . GLY A 1 169 ? 16.366 20.458 49.991 1.00 38.22 169 GLY A CA 1
ATOM 1257 C C . GLY A 1 169 ? 15.360 19.317 50.068 1.00 38.22 169 GLY A C 1
ATOM 1258 O O . GLY A 1 169 ? 14.890 18.978 51.149 1.00 38.22 169 GLY A O 1
ATOM 1259 N N . HIS A 1 170 ? 15.036 18.725 48.925 1.00 35.28 170 HIS A N 1
ATOM 1260 C CA . HIS A 1 170 ? 14.485 17.382 48.891 1.00 35.28 170 HIS A CA 1
ATOM 1261 C C . HIS A 1 170 ? 15.116 16.616 47.732 1.00 35.28 170 HIS A C 1
ATOM 1263 O O . HIS A 1 170 ? 14.803 16.847 46.572 1.00 35.28 170 HIS A O 1
ATOM 1269 N N . ALA A 1 171 ? 16.047 15.753 48.133 1.00 33.25 171 ALA A N 1
ATOM 1270 C CA . ALA A 1 171 ? 16.327 14.427 47.607 1.00 33.25 171 ALA A CA 1
ATOM 1271 C C . ALA A 1 171 ? 16.436 14.235 46.085 1.00 33.25 171 ALA A C 1
ATOM 1273 O O . ALA A 1 171 ? 15.459 14.337 45.356 1.00 33.25 171 ALA A O 1
ATOM 1274 N N . SER A 1 172 ? 17.623 13.753 45.700 1.00 40.38 172 SER A N 1
ATOM 1275 C CA . SER A 1 172 ? 17.815 12.688 44.709 1.00 40.38 172 SER A CA 1
ATOM 1276 C C . SER A 1 172 ? 17.292 13.001 43.303 1.00 40.38 172 SER A C 1
ATOM 1278 O O . SER A 1 172 ? 16.103 12.937 43.018 1.00 40.38 172 SER A O 1
ATOM 1280 N N . MET A 1 173 ? 18.166 13.270 42.329 1.00 38.72 173 MET A N 1
ATOM 1281 C CA . MET A 1 173 ? 18.720 12.175 41.510 1.00 38.72 173 MET A CA 1
ATOM 1282 C C . MET A 1 173 ? 17.840 10.920 41.571 1.00 38.72 173 MET A C 1
ATOM 1284 O O . MET A 1 173 ? 18.183 9.926 42.202 1.00 38.72 173 MET A O 1
ATOM 1288 N N . SER A 1 174 ? 16.648 11.010 40.980 1.00 39.66 174 SER A N 1
ATOM 1289 C CA . SER A 1 174 ? 15.908 9.824 40.578 1.00 39.66 174 SER A CA 1
ATOM 1290 C C . SER A 1 174 ? 16.553 9.409 39.269 1.00 39.66 174 SER A C 1
ATOM 1292 O O . SER A 1 174 ? 16.336 10.023 38.226 1.00 39.66 174 SER A O 1
ATOM 1294 N N . GLU A 1 175 ? 17.445 8.437 39.369 1.00 47.56 175 GLU A N 1
ATOM 1295 C CA . GLU A 1 175 ? 17.884 7.624 38.250 1.00 47.56 175 GLU A CA 1
ATOM 1296 C C . GLU A 1 175 ? 16.643 6.957 37.625 1.00 47.56 175 GLU A C 1
ATOM 1298 O O . GLU A 1 175 ? 16.254 5.861 38.001 1.00 47.56 175 GLU A O 1
ATOM 1303 N N . GLU A 1 176 ? 15.953 7.652 36.722 1.00 46.75 176 GLU A N 1
ATOM 1304 C CA . GLU A 1 176 ? 14.889 7.086 35.874 1.00 46.75 176 GLU A CA 1
ATOM 1305 C C . GLU A 1 176 ? 15.122 7.418 34.387 1.00 46.75 176 GLU A C 1
ATOM 1307 O O . GLU A 1 176 ? 14.205 7.348 33.578 1.00 46.75 176 GLU A O 1
ATOM 1312 N N . ASP A 1 177 ? 16.367 7.746 34.028 1.00 42.28 177 ASP A N 1
ATOM 1313 C CA . ASP A 1 177 ? 16.847 7.916 32.643 1.00 42.28 177 ASP A CA 1
ATOM 1314 C C . ASP A 1 177 ? 17.857 6.814 32.266 1.00 42.28 177 ASP A C 1
ATOM 1316 O O . ASP A 1 177 ? 18.726 6.975 31.410 1.00 42.28 177 ASP A O 1
ATOM 1320 N N . SER A 1 178 ? 17.780 5.667 32.943 1.00 48.19 178 SER A N 1
ATOM 1321 C CA . SER A 1 178 ? 18.361 4.435 32.420 1.00 48.19 178 SER A CA 1
ATOM 1322 C C . SER A 1 178 ? 17.288 3.756 31.590 1.00 48.19 178 SER A C 1
ATOM 1324 O O . SER A 1 178 ? 16.296 3.292 32.150 1.00 48.19 178 SER A O 1
ATOM 1326 N N . ASP A 1 179 ? 17.485 3.712 30.269 1.00 50.12 179 ASP A N 1
ATOM 1327 C CA . ASP A 1 179 ? 16.784 2.765 29.404 1.00 50.12 179 ASP A CA 1
ATOM 1328 C C . ASP A 1 179 ? 16.830 1.399 30.109 1.00 50.12 179 ASP A C 1
ATOM 1330 O O . ASP A 1 179 ? 17.930 0.866 30.302 1.00 50.12 179 ASP A O 1
ATOM 1334 N N . PRO A 1 180 ? 15.695 0.844 30.579 1.00 54.62 180 PRO A N 1
ATOM 1335 C CA . PRO A 1 180 ? 15.729 -0.467 31.195 1.00 54.62 180 PRO A CA 1
ATOM 1336 C C . PRO A 1 180 ? 16.253 -1.424 30.131 1.00 54.62 180 PRO A C 1
ATOM 1338 O O . PRO A 1 180 ? 15.727 -1.450 29.018 1.00 54.62 180 PRO A O 1
ATOM 1341 N N . ASP A 1 181 ? 17.306 -2.178 30.445 1.00 57.66 181 ASP A N 1
ATOM 1342 C CA . ASP A 1 181 ? 17.814 -3.223 29.564 1.00 57.66 181 ASP A CA 1
ATOM 1343 C C . ASP A 1 181 ? 16.721 -4.294 29.418 1.00 57.66 181 ASP A C 1
ATOM 1345 O O . ASP A 1 181 ? 16.609 -5.240 30.200 1.00 57.66 181 ASP A O 1
ATOM 1349 N N . VAL A 1 182 ? 15.833 -4.081 28.439 1.00 57.25 182 VAL A N 1
ATOM 1350 C CA . VAL A 1 182 ? 14.600 -4.850 28.213 1.00 57.25 182 VAL A CA 1
ATOM 1351 C C . VAL A 1 182 ? 14.919 -6.328 27.965 1.00 57.25 182 VAL A C 1
ATOM 1353 O O . VAL A 1 182 ? 14.064 -7.188 28.162 1.00 57.25 182 VAL A O 1
ATOM 1356 N N . ALA A 1 183 ? 16.156 -6.642 27.567 1.00 57.19 183 ALA A N 1
ATOM 1357 C CA . ALA A 1 183 ? 16.624 -8.001 27.333 1.00 57.19 183 ALA A CA 1
ATOM 1358 C C . ALA A 1 183 ? 16.907 -8.794 28.625 1.00 57.19 183 ALA A C 1
ATOM 1360 O O . ALA A 1 183 ? 16.975 -10.022 28.562 1.00 57.19 183 ALA A O 1
ATOM 1361 N N . ALA A 1 184 ? 17.051 -8.125 29.776 1.00 60.19 184 ALA A N 1
ATOM 1362 C CA . ALA A 1 184 ? 17.402 -8.741 31.060 1.00 60.19 184 ALA A CA 1
ATOM 1363 C C . ALA A 1 184 ? 16.225 -8.858 32.054 1.00 60.19 184 ALA A C 1
ATOM 1365 O O . ALA A 1 184 ? 16.385 -9.448 33.124 1.00 60.19 184 ALA A O 1
ATOM 1366 N N . LEU A 1 185 ? 15.045 -8.315 31.727 1.00 60.34 185 LEU A N 1
ATOM 1367 C CA . LEU A 1 185 ? 13.879 -8.298 32.619 1.00 60.34 185 LEU A CA 1
ATOM 1368 C C . LEU A 1 185 ? 13.034 -9.578 32.512 1.00 60.34 185 LEU A C 1
ATOM 1370 O O . LEU A 1 185 ? 12.771 -10.090 31.423 1.00 60.34 185 LEU A O 1
ATOM 1374 N N . GLY A 1 186 ? 12.556 -10.077 33.657 1.00 75.31 186 GLY A N 1
ATOM 1375 C CA . GLY A 1 186 ? 11.612 -11.195 33.716 1.00 75.31 186 GLY A CA 1
ATOM 1376 C C . GLY A 1 186 ? 10.236 -10.838 33.135 1.00 75.31 186 GLY A C 1
ATOM 1377 O O . GLY A 1 186 ? 9.862 -9.671 33.032 1.00 75.31 186 GLY A O 1
ATOM 1378 N N . GLU A 1 187 ? 9.439 -11.851 32.780 1.00 76.88 187 GLU A N 1
ATOM 1379 C CA . GLU A 1 187 ? 8.128 -11.678 32.125 1.00 76.88 187 GLU A CA 1
ATOM 1380 C C . GLU A 1 187 ? 7.146 -10.797 32.926 1.00 76.88 187 GLU A C 1
ATOM 1382 O O . GLU A 1 187 ? 6.343 -10.061 32.349 1.00 76.88 187 GLU A O 1
ATOM 1387 N N . GLU A 1 188 ? 7.213 -10.833 34.259 1.00 77.25 188 GLU A N 1
ATOM 1388 C CA . GLU A 1 188 ? 6.371 -10.007 35.134 1.00 77.25 188 GLU A CA 1
ATOM 1389 C C . GLU A 1 188 ? 6.804 -8.539 35.172 1.00 77.25 188 GLU A C 1
ATOM 1391 O O . GLU A 1 188 ? 5.951 -7.647 35.170 1.00 77.25 188 GLU A O 1
ATOM 1396 N N . ASP A 1 189 ? 8.107 -8.271 35.140 1.00 75.19 189 ASP A N 1
ATOM 1397 C CA . ASP A 1 189 ? 8.632 -6.906 35.149 1.00 75.19 189 ASP A CA 1
ATOM 1398 C C . ASP A 1 189 ? 8.465 -6.244 33.779 1.00 75.19 189 ASP A C 1
ATOM 1400 O O . ASP A 1 189 ? 8.064 -5.085 33.704 1.00 75.19 189 ASP A O 1
ATOM 1404 N N . LEU A 1 190 ? 8.582 -7.011 32.689 1.00 80.94 190 LEU A N 1
ATOM 1405 C CA . LEU A 1 190 ? 8.204 -6.560 31.345 1.00 80.94 190 LEU A CA 1
ATOM 1406 C C . LEU A 1 190 ? 6.732 -6.135 31.266 1.00 80.94 190 LEU A C 1
ATOM 1408 O O . LEU A 1 190 ? 6.398 -5.148 30.609 1.00 80.94 190 LEU A O 1
ATOM 1412 N N . ARG A 1 191 ? 5.828 -6.856 31.943 1.00 83.00 191 ARG A N 1
ATOM 1413 C CA . ARG A 1 191 ? 4.405 -6.482 31.999 1.00 83.00 191 ARG A CA 1
ATOM 1414 C C . ARG A 1 191 ? 4.185 -5.185 32.770 1.00 83.00 191 ARG A C 1
ATOM 1416 O O . ARG A 1 191 ? 3.383 -4.364 32.321 1.00 83.00 191 ARG A O 1
ATOM 1423 N N . LYS A 1 192 ? 4.876 -4.995 33.898 1.00 85.44 192 LYS A N 1
ATOM 1424 C CA . LYS A 1 192 ? 4.804 -3.752 34.684 1.00 85.44 192 LYS A CA 1
ATOM 1425 C C . LYS A 1 192 ? 5.343 -2.566 33.892 1.00 85.44 192 LYS A C 1
ATOM 1427 O O . LYS A 1 192 ? 4.670 -1.541 33.824 1.00 85.44 192 LYS A O 1
ATOM 1432 N N . GLU A 1 193 ? 6.483 -2.732 33.230 1.00 82.81 193 GLU A N 1
ATOM 1433 C CA . GLU A 1 193 ? 7.106 -1.679 32.427 1.00 82.81 193 GLU A CA 1
ATOM 1434 C C . GLU A 1 193 ? 6.225 -1.297 31.232 1.00 82.81 193 GLU A C 1
ATOM 1436 O O . GLU A 1 193 ? 5.978 -0.122 30.969 1.00 82.81 193 GLU A O 1
ATOM 1441 N N . LEU A 1 194 ? 5.631 -2.289 30.561 1.00 84.50 194 LEU A N 1
ATOM 1442 C CA . LEU A 1 194 ? 4.679 -2.057 29.476 1.00 84.50 194 LEU A CA 1
ATOM 1443 C C . LEU A 1 194 ? 3.432 -1.304 29.962 1.00 84.50 194 LEU A C 1
ATOM 1445 O O . LEU A 1 194 ? 2.912 -0.444 29.247 1.00 84.50 194 LEU A O 1
ATOM 1449 N N . LEU A 1 195 ? 2.943 -1.607 31.167 1.00 90.94 195 LEU A N 1
ATOM 1450 C CA . LEU A 1 195 ? 1.811 -0.904 31.767 1.00 90.94 195 LEU A CA 1
ATOM 1451 C C . LEU A 1 195 ? 2.180 0.547 32.112 1.00 90.94 195 LEU A C 1
ATOM 1453 O O . LEU A 1 195 ? 1.459 1.455 31.698 1.00 90.94 195 LEU A O 1
ATOM 1457 N N . LYS A 1 196 ? 3.337 0.775 32.746 1.00 89.94 196 LYS A N 1
ATOM 1458 C CA . LYS A 1 196 ? 3.877 2.113 33.038 1.00 89.94 196 LYS A CA 1
ATOM 1459 C C . LYS A 1 196 ? 4.042 2.933 31.755 1.00 89.94 196 LYS A C 1
ATOM 1461 O O . LYS A 1 196 ? 3.547 4.054 31.672 1.00 89.94 196 LYS A O 1
ATOM 1466 N N . ALA A 1 197 ? 4.626 2.346 30.710 1.00 87.94 197 ALA A N 1
ATOM 1467 C CA . ALA A 1 197 ? 4.791 2.979 29.403 1.00 87.94 197 ALA A CA 1
ATOM 1468 C C . ALA A 1 197 ? 3.449 3.327 28.736 1.00 87.94 197 ALA A C 1
ATOM 1470 O O . ALA A 1 197 ? 3.320 4.351 28.063 1.00 87.94 197 ALA A O 1
ATOM 1471 N N . ARG A 1 198 ? 2.414 2.497 28.914 1.00 89.75 198 ARG A N 1
ATOM 1472 C CA . ARG A 1 198 ? 1.066 2.804 28.413 1.00 89.75 198 ARG A CA 1
ATOM 1473 C C . ARG A 1 198 ? 0.432 3.970 29.159 1.00 89.75 198 ARG A C 1
ATOM 1475 O O . ARG A 1 198 ? -0.177 4.825 28.515 1.00 89.75 198 ARG A O 1
ATOM 1482 N N . GLU A 1 199 ? 0.571 4.016 30.478 1.00 91.44 199 GLU A N 1
ATOM 1483 C CA . GLU A 1 199 ? 0.039 5.105 31.299 1.00 91.44 199 GLU A CA 1
ATOM 1484 C C . GLU A 1 199 ? 0.726 6.435 30.994 1.00 91.44 199 GLU A C 1
ATOM 1486 O O . GLU A 1 199 ? 0.047 7.445 30.786 1.00 91.44 199 GLU A O 1
ATOM 1491 N N . THR A 1 200 ? 2.055 6.440 30.872 1.00 91.44 200 THR A N 1
ATOM 1492 C CA . THR A 1 200 ? 2.805 7.642 30.489 1.00 91.44 200 THR A CA 1
ATOM 1493 C C . THR A 1 200 ? 2.423 8.106 29.087 1.00 91.44 200 THR A C 1
ATOM 1495 O O . THR A 1 200 ? 2.153 9.291 28.894 1.00 91.44 200 THR A O 1
ATOM 1498 N N . ASN A 1 201 ? 2.282 7.194 28.117 1.00 89.75 201 ASN A N 1
ATOM 1499 C CA . ASN A 1 201 ? 1.831 7.547 26.768 1.00 89.75 201 ASN A CA 1
ATOM 1500 C C . ASN A 1 201 ? 0.408 8.133 26.780 1.00 89.75 201 ASN A C 1
ATOM 1502 O O . ASN A 1 201 ? 0.140 9.138 26.123 1.00 89.75 201 ASN A O 1
ATOM 1506 N N . ALA A 1 202 ? -0.506 7.551 27.564 1.00 91.12 202 ALA A N 1
ATOM 1507 C CA . ALA A 1 202 ? -1.863 8.067 27.719 1.00 91.12 202 ALA A CA 1
ATOM 1508 C C . ALA A 1 202 ? -1.881 9.466 28.358 1.00 91.12 202 ALA A C 1
ATOM 1510 O O . ALA A 1 202 ? -2.645 10.326 27.914 1.00 91.12 202 ALA A O 1
ATOM 1511 N N . ARG A 1 203 ? -1.027 9.717 29.360 1.00 93.88 203 ARG A N 1
ATOM 1512 C CA . ARG A 1 203 ? -0.861 11.038 29.986 1.00 93.88 203 ARG A CA 1
ATOM 1513 C C . ARG A 1 203 ? -0.349 12.071 28.982 1.00 93.88 203 ARG A C 1
ATOM 1515 O O . ARG A 1 203 ? -0.998 13.095 28.790 1.00 93.88 203 ARG A O 1
ATOM 1522 N N . LEU A 1 204 ? 0.738 11.763 28.276 1.00 93.25 204 LEU A N 1
ATOM 1523 C CA . LEU A 1 204 ? 1.344 12.662 27.288 1.00 93.25 204 LEU A CA 1
ATOM 1524 C C . LEU A 1 204 ? 0.389 12.988 26.134 1.00 93.25 204 LEU A C 1
ATOM 1526 O O . LEU A 1 204 ? 0.339 14.123 25.670 1.00 93.25 204 LEU A O 1
ATOM 1530 N N . ARG A 1 205 ? -0.432 12.026 25.693 1.00 90.25 205 ARG A N 1
ATOM 1531 C CA . ARG A 1 205 ? -1.473 12.280 24.683 1.00 90.25 205 ARG A CA 1
ATOM 1532 C C . ARG A 1 205 ? -2.529 13.270 25.165 1.00 90.25 205 ARG A C 1
ATOM 1534 O O . ARG A 1 205 ? -2.971 14.100 24.375 1.00 90.25 205 ARG A O 1
ATOM 1541 N N . LYS A 1 206 ? -2.939 13.193 26.436 1.00 92.56 206 LYS A N 1
ATOM 1542 C CA . LYS A 1 206 ? -3.891 14.151 27.022 1.00 92.56 206 LYS A CA 1
ATOM 1543 C C . LYS A 1 206 ? -3.286 15.549 27.110 1.00 92.56 206 LYS A C 1
ATOM 1545 O O . LYS A 1 206 ? -3.945 16.509 26.728 1.00 92.56 206 LYS A O 1
ATOM 1550 N N . GLU A 1 207 ? -2.040 15.656 27.562 1.00 91.31 207 GLU A N 1
ATOM 1551 C CA . GLU A 1 207 ? -1.315 16.931 27.615 1.00 91.31 207 GLU A CA 1
ATOM 1552 C C . GLU A 1 207 ? -1.151 17.542 26.220 1.00 91.31 207 GLU A C 1
ATOM 1554 O O . GLU A 1 207 ? -1.479 18.710 26.014 1.00 91.31 207 GLU A O 1
ATOM 1559 N N . LEU A 1 208 ? -0.748 16.735 25.235 1.00 92.06 208 LEU A N 1
ATOM 1560 C CA . LEU A 1 208 ? -0.639 17.165 23.844 1.00 92.06 208 LEU A CA 1
ATOM 1561 C C . LEU A 1 208 ? -1.986 17.649 23.293 1.00 92.06 208 LEU A C 1
ATOM 1563 O O . LEU A 1 208 ? -2.036 18.666 22.606 1.00 92.06 208 LEU A O 1
ATOM 1567 N N . HIS A 1 209 ? -3.076 16.942 23.597 1.00 94.00 209 HIS A N 1
ATOM 1568 C CA . HIS A 1 209 ? -4.412 17.333 23.157 1.00 94.00 209 HIS A CA 1
ATOM 1569 C C . HIS A 1 209 ? -4.847 18.674 23.762 1.00 94.00 209 HIS A C 1
ATOM 1571 O O . HIS A 1 209 ? -5.344 19.537 23.040 1.00 94.00 209 HIS A O 1
ATOM 1577 N N . LEU A 1 210 ? -4.603 18.885 25.060 1.00 94.44 210 LEU A N 1
ATOM 1578 C CA . LEU A 1 210 ? -4.878 20.161 25.726 1.00 94.44 210 LEU A CA 1
ATOM 1579 C C . LEU A 1 210 ? -4.066 21.307 25.118 1.00 94.44 210 LEU A C 1
ATOM 1581 O O . LEU A 1 210 ? -4.597 22.393 24.891 1.00 94.44 210 LEU A O 1
ATOM 1585 N N . GLU A 1 211 ? -2.793 21.068 24.819 1.00 90.88 211 GLU A N 1
ATOM 1586 C CA . GLU A 1 211 ? -1.923 22.066 24.201 1.00 90.88 211 GLU A CA 1
ATOM 1587 C C . GLU A 1 211 ? -2.376 22.409 22.773 1.00 90.88 211 GLU A C 1
ATOM 1589 O O . GLU A 1 211 ? -2.442 23.578 22.393 1.00 90.88 211 GLU A O 1
ATOM 1594 N N . GLN A 1 212 ? -2.779 21.408 21.987 1.00 90.81 212 GLN A N 1
ATOM 1595 C CA . GLN A 1 212 ? -3.368 21.626 20.663 1.00 90.81 212 GLN A CA 1
ATOM 1596 C C . GLN A 1 212 ? -4.674 22.419 20.742 1.00 90.81 212 GLN A C 1
ATOM 1598 O O . GLN A 1 212 ? -4.872 23.340 19.949 1.00 90.81 212 GLN A O 1
ATOM 1603 N N . GLN A 1 213 ? -5.537 22.115 21.712 1.00 91.00 213 GLN A N 1
ATOM 1604 C CA . GLN A 1 213 ? -6.778 22.851 21.931 1.00 91.00 213 GLN A CA 1
ATOM 1605 C C . GLN A 1 213 ? -6.499 24.318 22.286 1.00 91.00 213 GLN A C 1
ATOM 1607 O O . GLN A 1 213 ? -7.099 25.218 21.701 1.00 91.00 213 GLN A O 1
ATOM 1612 N N . ARG A 1 214 ? -5.540 24.581 23.185 1.00 91.38 214 ARG A N 1
ATOM 1613 C CA . ARG A 1 214 ? -5.104 25.947 23.525 1.00 91.38 214 ARG A CA 1
ATOM 1614 C C . ARG A 1 214 ? -4.606 26.705 22.298 1.00 91.38 214 ARG A C 1
ATOM 1616 O O . ARG A 1 214 ? -4.999 27.850 22.089 1.00 91.38 214 ARG A O 1
ATOM 1623 N N . ARG A 1 215 ? -3.799 26.058 21.453 1.00 89.12 215 ARG A N 1
ATOM 1624 C CA . ARG A 1 215 ? -3.304 26.651 20.201 1.00 89.12 215 ARG A CA 1
ATOM 1625 C C . ARG A 1 215 ? -4.426 26.945 19.214 1.00 89.12 215 ARG A C 1
ATOM 1627 O O . ARG A 1 215 ? -4.430 28.019 18.628 1.00 89.12 215 ARG A O 1
ATOM 1634 N N . GLN A 1 216 ? -5.388 26.039 19.049 1.00 89.00 216 GLN A N 1
ATOM 1635 C CA . GLN A 1 216 ? -6.544 26.270 18.178 1.00 89.00 216 GLN A CA 1
ATOM 1636 C C . GLN A 1 216 ? -7.391 27.453 18.652 1.00 89.00 216 GLN A C 1
ATOM 1638 O O . GLN A 1 216 ? -7.799 28.267 17.829 1.00 89.00 216 GLN A O 1
ATOM 1643 N N . ILE A 1 217 ? -7.604 27.593 19.964 1.00 89.00 217 ILE A N 1
ATOM 1644 C CA . ILE A 1 217 ? -8.312 28.744 20.541 1.00 89.00 217 ILE A CA 1
ATOM 1645 C C . ILE A 1 217 ? -7.535 30.041 20.279 1.00 89.00 217 ILE A C 1
ATOM 1647 O O . ILE A 1 217 ? -8.125 31.019 19.827 1.00 89.00 217 ILE A O 1
ATOM 1651 N N . ALA A 1 218 ? -6.218 30.049 20.506 1.00 86.00 218 ALA A N 1
ATOM 1652 C CA . ALA A 1 218 ? -5.378 31.221 20.257 1.00 86.00 218 ALA A CA 1
ATOM 1653 C C . ALA A 1 218 ? -5.369 31.629 18.772 1.00 86.00 218 ALA A C 1
ATOM 1655 O O . ALA A 1 218 ? -5.528 32.805 18.452 1.00 86.00 218 ALA A O 1
ATOM 1656 N N . VAL A 1 219 ? -5.249 30.662 17.858 1.00 87.88 219 VAL A N 1
ATOM 1657 C CA . VAL A 1 219 ? -5.321 30.902 16.407 1.00 87.88 219 VAL A CA 1
ATOM 1658 C C . VAL A 1 219 ? -6.708 31.403 16.003 1.00 87.88 219 VAL A C 1
ATOM 1660 O O . VAL A 1 219 ? -6.809 32.367 15.251 1.00 87.88 219 VAL A O 1
ATOM 1663 N N . GLY A 1 220 ? -7.778 30.805 16.532 1.00 82.50 220 GLY A N 1
ATOM 1664 C CA . GLY A 1 220 ? -9.150 31.252 16.286 1.00 82.50 220 GLY A CA 1
ATOM 1665 C C . GLY A 1 220 ? -9.397 32.688 16.756 1.00 82.50 220 GLY A C 1
ATOM 1666 O O . GLY A 1 220 ? -10.011 33.466 16.032 1.00 82.50 220 GLY A O 1
ATOM 1667 N N . ALA A 1 221 ? -8.863 33.067 17.921 1.00 80.62 221 ALA A N 1
ATOM 1668 C CA . ALA A 1 221 ? -8.949 34.434 18.431 1.00 80.62 221 ALA A CA 1
ATOM 1669 C C . ALA A 1 221 ? -8.208 35.443 17.537 1.00 80.62 221 ALA A C 1
ATOM 1671 O O . ALA A 1 221 ? -8.715 36.542 17.324 1.00 80.62 221 ALA A O 1
ATOM 1672 N N . LEU A 1 222 ? -7.050 35.072 16.980 1.00 75.00 222 LEU A N 1
ATOM 1673 C CA . LEU A 1 222 ? -6.275 35.923 16.066 1.00 75.00 222 LEU A CA 1
ATOM 1674 C C . LEU A 1 222 ? -6.936 36.076 14.687 1.00 75.00 222 LEU A C 1
ATOM 1676 O O . LEU A 1 222 ? -6.901 37.155 14.109 1.00 75.00 222 LEU A O 1
ATOM 1680 N N . ILE A 1 223 ? -7.557 35.016 14.162 1.00 81.00 223 ILE A N 1
ATOM 1681 C CA . ILE A 1 223 ? -8.234 35.050 12.855 1.00 81.00 223 ILE A CA 1
ATOM 1682 C C . ILE A 1 223 ? -9.594 35.761 12.948 1.00 81.00 223 ILE A C 1
ATOM 1684 O O . ILE A 1 223 ? -9.976 36.470 12.026 1.00 81.00 223 ILE A O 1
ATOM 1688 N N . GLY A 1 224 ? -10.323 35.601 14.057 1.00 62.25 224 GLY A N 1
ATOM 1689 C CA . GLY A 1 224 ? -11.638 36.223 14.263 1.00 62.25 224 GLY A CA 1
ATOM 1690 C C . GLY A 1 224 ? -11.609 37.699 14.681 1.00 62.25 224 GLY A C 1
ATOM 1691 O O . GLY A 1 224 ? -12.671 38.289 14.852 1.00 62.25 224 GLY A O 1
ATOM 1692 N N . SER A 1 225 ? -10.426 38.285 14.881 1.00 56.66 225 SER A N 1
ATOM 1693 C CA . SER A 1 225 ? -10.234 39.702 15.231 1.00 56.66 225 SER A CA 1
ATOM 1694 C C . SER A 1 225 ? -9.733 40.564 14.056 1.00 56.66 225 SER A C 1
ATOM 1696 O O . SER A 1 225 ? -9.316 41.700 14.276 1.00 56.66 225 SER A O 1
ATOM 1698 N N . SER A 1 226 ? -9.791 40.032 12.824 1.00 47.91 226 SER A N 1
ATOM 1699 C CA . SER A 1 226 ? -9.481 40.729 11.559 1.00 47.91 226 SER A CA 1
ATOM 1700 C C . SER A 1 226 ? -10.737 41.176 10.818 1.00 47.91 226 SER A C 1
ATOM 1702 O O . SER A 1 226 ? -11.705 40.383 10.789 1.00 47.91 226 SER A O 1
#

Radius of gyration: 31.79 Å; chains: 1; bounding box: 80×87×84 Å